Protein AF-I3ZTB2-F1 (afdb_monomer_lite)

Sequence (262 aa):
MNPDVAFGLFISTTMFVAGLLTYLYRNRPNHAIGIRIGYTYISEEAWKKANTFAGKALMGLGLLLGVLSFTGNIILLMMAMIIGISLITWRSYVIAKETVELEAISMPAEGEPKPLERIEVKPYLAIQLVLISSYLILLAVSWDRMPEIIAIHFNVQGIADRFEPKSIGAFLIPVGGAVFILGLTYLGRDPVALRIPKGNARIARIILELLTMLQFLLWGAFTYSILYNAYSYSSPTFLDAMVIGSMGIIVVETIRLVKAMR

Organism: Thermococcus cleftensis (strain DSM 27260 / KACC 17922 / CL1) (NCBI:txid163003)

Secondary structure (DSSP, 8-state):
--HHHHHHHHHHHHHHHHHHHHHHTTTS--SSSS---HHHHH-HHHHHHHHHHHHHHHHHHHHHHHHHHTT--HHHHHHHHHHHHHHHHHHHHHHHHHHHHHHHHHSPPSSS-PPP-----HHHHHHHHHHHHHHHHHHHHHGGGS-SEEEEEE-TTS-EEEEEEHIIIIIIHHHHHHHHHHHHHHHTTSTTTTT-GGG-HHHHHHHHHHHHHHHHHHHHHHHHHHHHHHH----HHHHHHHHHHHHHHHHHHHHHHHHHH-

pLDDT: mean 91.81, std 7.37, range [61.84, 98.69]

InterPro domains:
  IPR012867 Domain of unknown function DUF1648 [PF07853] (135-175)
  IPR025962 SdpI/YhfL-like [PF13630] (28-86)

Structure (mmCIF, N/CA/C/O backbone):
data_AF-I3ZTB2-F1
#
_entry.id   AF-I3ZTB2-F1
#
loop_
_atom_site.group_PDB
_atom_site.id
_atom_site.type_symbol
_atom_site.label_atom_id
_atom_site.label_alt_id
_atom_site.label_comp_id
_atom_site.label_asym_id
_atom_site.label_entity_id
_atom_site.label_seq_id
_atom_site.pdbx_PDB_ins_code
_atom_site.Cartn_x
_atom_site.Cartn_y
_atom_site.Cartn_z
_atom_site.occupancy
_atom_site.B_iso_or_equiv
_atom_site.auth_seq_id
_atom_site.auth_comp_id
_atom_site.auth_asym_id
_atom_site.auth_atom_id
_atom_site.pdbx_PDB_model_num
ATOM 1 N N . MET A 1 1 ? 23.974 -23.201 9.737 1.00 71.50 1 MET A N 1
ATOM 2 C CA . MET A 1 1 ? 22.508 -23.103 9.558 1.00 71.50 1 MET A CA 1
ATOM 3 C C . MET A 1 1 ? 22.256 -22.486 8.193 1.00 71.50 1 MET A C 1
ATOM 5 O O . MET A 1 1 ? 22.978 -21.556 7.862 1.00 71.50 1 MET A O 1
ATOM 9 N N . ASN A 1 2 ? 21.334 -23.023 7.388 1.00 90.19 2 ASN A N 1
ATOM 10 C CA . ASN A 1 2 ? 21.004 -22.440 6.079 1.00 90.19 2 ASN A CA 1
ATOM 11 C C . ASN A 1 2 ? 20.554 -20.968 6.280 1.00 90.19 2 ASN A C 1
ATOM 13 O O . ASN A 1 2 ? 19.736 -20.739 7.177 1.00 90.19 2 ASN A O 1
ATOM 17 N N . PRO A 1 3 ? 21.084 -19.989 5.513 1.00 91.19 3 PRO A N 1
ATOM 18 C CA . PRO A 1 3 ? 20.663 -18.588 5.589 1.00 91.19 3 PRO A CA 1
ATOM 19 C C . PRO A 1 3 ? 19.142 -18.390 5.530 1.00 91.19 3 PRO A C 1
ATOM 21 O O . PRO A 1 3 ? 18.611 -17.595 6.301 1.00 91.19 3 PRO A O 1
ATOM 24 N N . ASP A 1 4 ? 18.431 -19.171 4.715 1.00 91.00 4 ASP A N 1
ATOM 25 C CA . ASP A 1 4 ? 16.971 -19.092 4.580 1.00 91.00 4 ASP A CA 1
ATOM 26 C C . ASP A 1 4 ? 16.252 -19.565 5.847 1.00 91.00 4 ASP A C 1
ATOM 28 O O . ASP A 1 4 ? 15.269 -18.966 6.285 1.00 91.00 4 ASP A O 1
ATOM 32 N N . VAL A 1 5 ? 16.781 -20.610 6.492 1.00 93.88 5 VAL A N 1
ATOM 33 C CA . VAL A 1 5 ? 16.275 -21.103 7.783 1.00 93.88 5 VAL A CA 1
ATOM 34 C C . VAL A 1 5 ? 16.534 -20.060 8.873 1.00 93.88 5 VAL A C 1
ATOM 36 O O . VAL A 1 5 ? 15.659 -19.791 9.693 1.00 93.88 5 VAL A O 1
ATOM 39 N N . ALA A 1 6 ? 17.712 -19.427 8.871 1.00 94.94 6 ALA A N 1
ATOM 40 C CA . ALA A 1 6 ? 18.048 -18.348 9.802 1.00 94.94 6 ALA A CA 1
ATOM 41 C C . ALA A 1 6 ? 17.128 -17.140 9.651 1.00 94.94 6 ALA A C 1
ATOM 43 O O . ALA A 1 6 ? 16.584 -16.653 10.644 1.00 94.94 6 ALA A O 1
ATOM 44 N N . PHE A 1 7 ? 16.902 -16.710 8.415 1.00 93.62 7 PHE A N 1
ATOM 45 C CA . PHE A 1 7 ? 15.965 -15.644 8.108 1.00 93.62 7 PHE A CA 1
ATOM 46 C C . PHE A 1 7 ? 14.536 -16.007 8.533 1.00 93.62 7 PHE A C 1
ATOM 48 O O . PHE A 1 7 ? 13.864 -15.218 9.198 1.00 93.62 7 PHE A O 1
ATOM 55 N N . GLY A 1 8 ? 14.086 -17.226 8.231 1.00 95.94 8 GLY A N 1
ATOM 56 C CA . GLY A 1 8 ? 12.758 -17.697 8.611 1.00 95.94 8 GLY A CA 1
ATOM 57 C C . GLY A 1 8 ? 12.533 -17.735 10.124 1.00 95.94 8 GLY A C 1
ATOM 58 O O . GLY A 1 8 ? 11.502 -17.261 10.604 1.00 95.94 8 GLY A O 1
ATOM 59 N N . LEU A 1 9 ? 13.511 -18.223 10.892 1.00 97.25 9 LEU A N 1
ATOM 60 C CA . LEU A 1 9 ? 13.448 -18.231 12.357 1.00 97.25 9 LEU A CA 1
ATOM 61 C C . LEU A 1 9 ? 13.453 -16.818 12.946 1.00 97.25 9 LEU A C 1
ATOM 63 O O . LEU A 1 9 ? 12.720 -16.557 13.906 1.00 97.25 9 LEU A O 1
ATOM 67 N N . PHE A 1 10 ? 14.224 -15.898 12.361 1.00 97.00 10 PHE A N 1
ATOM 68 C CA . PHE A 1 10 ? 14.201 -14.488 12.745 1.00 97.00 10 PHE A CA 1
ATOM 69 C C . PHE A 1 10 ? 12.800 -13.888 12.554 1.00 97.00 10 PHE A C 1
ATOM 71 O O . PHE A 1 10 ? 12.214 -13.401 13.520 1.00 97.00 10 PHE A O 1
ATOM 78 N N . ILE A 1 11 ? 12.216 -14.015 11.355 1.00 96.31 11 ILE A N 1
ATOM 79 C CA . ILE A 1 11 ? 10.871 -13.500 11.043 1.00 96.31 11 ILE A CA 1
ATOM 80 C C . ILE A 1 11 ? 9.801 -14.118 11.952 1.00 96.31 11 ILE A C 1
ATOM 82 O O . ILE A 1 11 ? 8.976 -13.397 12.514 1.00 96.31 11 ILE A O 1
ATOM 86 N N . SER A 1 12 ? 9.839 -15.438 12.143 1.00 97.69 12 SER A N 1
ATOM 87 C CA . SER A 1 12 ? 8.970 -16.170 13.072 1.00 97.69 12 SER A CA 1
ATOM 88 C C . SER A 1 12 ? 9.025 -15.585 14.486 1.00 97.69 12 SER A C 1
ATOM 90 O O . SER A 1 12 ? 7.990 -15.273 15.082 1.00 97.69 12 SER A O 1
ATOM 92 N N . THR A 1 13 ? 10.238 -15.375 15.004 1.00 98.06 13 THR A N 1
ATOM 93 C CA . THR A 1 13 ? 10.461 -14.828 16.347 1.00 98.06 13 THR A CA 1
ATOM 94 C C . THR A 1 13 ? 9.941 -13.398 16.450 1.00 98.06 13 THR A C 1
ATOM 96 O O . THR A 1 13 ? 9.228 -13.072 17.398 1.00 98.06 13 THR A O 1
ATOM 99 N N . THR A 1 14 ? 10.218 -12.552 15.455 1.00 97.56 14 THR A N 1
ATOM 100 C CA . THR A 1 14 ? 9.699 -11.181 15.403 1.00 97.56 14 THR A CA 1
ATOM 101 C C . THR A 1 14 ? 8.171 -11.156 15.404 1.00 97.56 14 THR A C 1
ATOM 103 O O . THR A 1 14 ? 7.580 -10.391 16.165 1.00 97.56 14 THR A O 1
ATOM 106 N N . MET A 1 15 ? 7.517 -12.007 14.608 1.00 97.44 15 MET A N 1
ATOM 107 C CA . MET A 1 15 ? 6.052 -12.101 14.565 1.00 97.44 15 MET A CA 1
ATOM 108 C C . MET A 1 15 ? 5.467 -12.582 15.890 1.00 97.44 15 MET A C 1
ATOM 110 O O . MET A 1 15 ? 4.494 -12.004 16.381 1.00 97.44 15 MET A O 1
ATOM 114 N N . PHE A 1 16 ? 6.090 -13.585 16.511 1.00 98.50 16 PHE A N 1
ATOM 115 C CA . PHE A 1 16 ? 5.668 -14.072 17.818 1.00 98.50 16 PHE A CA 1
ATOM 116 C C . PHE A 1 16 ? 5.768 -12.977 18.884 1.00 98.50 16 PHE A C 1
ATOM 118 O O . PHE A 1 16 ? 4.802 -12.724 19.603 1.00 98.50 16 PHE A O 1
ATOM 125 N N . VAL A 1 17 ? 6.906 -12.278 18.952 1.00 98.38 17 VAL A N 1
ATOM 126 C CA . VAL A 1 17 ? 7.129 -11.179 19.903 1.00 98.38 17 VAL A CA 1
ATOM 127 C C . VAL A 1 17 ? 6.159 -10.027 19.646 1.00 98.38 17 VAL A C 1
ATOM 129 O O . VAL A 1 17 ? 5.569 -9.508 20.592 1.00 98.38 17 VAL A O 1
ATOM 132 N N . ALA A 1 18 ? 5.919 -9.655 18.387 1.00 97.19 18 ALA A N 1
ATOM 133 C CA . ALA A 1 18 ? 4.928 -8.640 18.037 1.00 97.19 18 ALA A CA 1
ATOM 134 C C . ALA A 1 18 ? 3.512 -9.038 18.493 1.00 97.19 18 ALA A C 1
ATOM 136 O O . ALA A 1 18 ? 2.778 -8.205 19.036 1.00 97.19 18 ALA A O 1
ATOM 137 N N . GLY A 1 19 ? 3.138 -10.311 18.329 1.00 98.06 19 GLY A N 1
ATOM 138 C CA . GLY A 1 19 ? 1.877 -10.860 18.825 1.00 98.06 19 GLY A CA 1
ATOM 139 C C . GLY A 1 19 ? 1.779 -10.845 20.350 1.00 98.06 19 GLY A C 1
ATOM 140 O O . GLY A 1 19 ? 0.769 -10.403 20.902 1.00 98.06 19 GLY A O 1
ATOM 141 N N . LEU A 1 20 ? 2.851 -11.241 21.038 1.00 98.38 20 LEU A N 1
ATOM 142 C CA . LEU A 1 20 ? 2.939 -11.209 22.495 1.00 98.38 20 LEU A CA 1
ATOM 143 C C . LEU A 1 20 ? 2.787 -9.782 23.027 1.00 98.38 20 LEU A C 1
ATOM 145 O O . LEU A 1 20 ? 1.945 -9.541 23.888 1.00 98.38 20 LEU A O 1
ATOM 149 N N . LEU A 1 21 ? 3.537 -8.820 22.484 1.00 97.69 21 LEU A N 1
ATOM 150 C CA . LEU A 1 21 ? 3.429 -7.409 22.863 1.00 97.69 21 LEU A CA 1
ATOM 151 C C . LEU A 1 21 ? 2.017 -6.874 22.597 1.00 97.69 21 LEU A C 1
ATOM 153 O O . LEU A 1 21 ? 1.419 -6.251 23.474 1.00 97.69 21 LEU A O 1
ATOM 157 N N . THR A 1 22 ? 1.446 -7.177 21.428 1.00 97.50 22 THR A N 1
ATOM 158 C CA . THR A 1 22 ? 0.061 -6.812 21.088 1.00 97.50 22 THR A CA 1
ATOM 159 C C . THR A 1 22 ? -0.932 -7.357 22.112 1.00 97.50 22 THR A C 1
ATOM 161 O O . THR A 1 22 ? -1.839 -6.644 22.536 1.00 97.50 22 THR A O 1
ATOM 164 N N . TYR A 1 23 ? -0.742 -8.596 22.567 1.00 97.88 23 TYR A N 1
ATOM 165 C CA . TYR A 1 23 ? -1.574 -9.190 23.604 1.00 97.88 23 TYR A CA 1
ATOM 166 C C . TYR A 1 23 ? -1.349 -8.535 24.974 1.00 97.88 23 TYR A C 1
ATOM 168 O O . TYR A 1 23 ? -2.318 -8.222 25.660 1.00 97.88 23 TYR A O 1
ATOM 176 N N . LEU A 1 24 ? -0.109 -8.293 25.399 1.00 97.19 24 LEU A N 1
ATOM 177 C CA . LEU A 1 24 ? 0.189 -7.737 26.725 1.00 97.19 24 LEU A CA 1
ATOM 178 C C . LEU A 1 24 ? -0.316 -6.295 26.887 1.00 97.19 24 LEU A C 1
ATOM 180 O O . LEU A 1 24 ? -0.912 -5.967 27.912 1.00 97.19 24 LEU A O 1
ATOM 184 N N . TYR A 1 25 ? -0.167 -5.458 25.858 1.00 95.12 25 TYR A N 1
ATOM 185 C CA . TYR A 1 25 ? -0.544 -4.038 25.896 1.00 95.12 25 TYR A CA 1
ATOM 186 C C . TYR A 1 25 ? -1.994 -3.758 25.451 1.00 95.12 25 TYR A C 1
ATOM 188 O O . TYR A 1 25 ? -2.400 -2.605 25.319 1.00 95.12 25 TYR A O 1
ATOM 196 N N . ARG A 1 26 ? -2.821 -4.795 25.259 1.00 95.69 26 ARG A N 1
ATOM 197 C CA . ARG A 1 26 ? -4.206 -4.663 24.761 1.00 95.69 26 ARG A CA 1
ATOM 198 C C . ARG A 1 26 ? -5.193 -3.989 25.715 1.00 95.69 26 ARG A C 1
ATOM 200 O O . ARG A 1 26 ? -6.306 -3.692 25.306 1.00 95.69 26 ARG A O 1
ATOM 207 N N . ASN A 1 27 ? -4.849 -3.825 26.991 1.00 92.50 27 ASN A N 1
ATOM 208 C CA . ASN A 1 27 ? -5.814 -3.390 28.006 1.00 92.50 27 ASN A CA 1
ATOM 209 C C . ASN A 1 27 ? -6.168 -1.901 27.919 1.00 92.50 27 ASN A C 1
ATOM 211 O O . ASN A 1 27 ? -7.196 -1.515 28.463 1.00 92.50 27 ASN A O 1
ATOM 215 N N . ARG A 1 28 ? -5.342 -1.078 27.260 1.00 87.19 28 ARG A N 1
ATOM 216 C CA . ARG A 1 28 ? -5.644 0.331 26.984 1.00 87.19 28 ARG A CA 1
ATOM 217 C C . ARG A 1 28 ? -5.142 0.742 25.598 1.00 87.19 28 ARG A C 1
ATOM 219 O O . ARG A 1 28 ? -4.049 0.300 25.215 1.00 87.19 28 ARG A O 1
ATOM 226 N N . PRO A 1 29 ? -5.889 1.595 24.871 1.00 90.88 29 PRO A N 1
ATOM 227 C CA . PRO A 1 29 ? -5.405 2.221 23.651 1.00 90.88 29 PRO A CA 1
ATOM 228 C C . PRO A 1 29 ? -4.068 2.917 23.864 1.00 90.88 29 PRO A C 1
ATOM 230 O O . PRO A 1 29 ? -3.869 3.648 24.832 1.00 90.88 29 PRO A O 1
ATOM 233 N N . ASN A 1 30 ? -3.133 2.672 22.954 1.00 90.75 30 ASN A N 1
ATOM 234 C CA . ASN A 1 30 ? -1.835 3.328 22.962 1.00 90.75 30 ASN A CA 1
ATOM 235 C C . ASN A 1 30 ? -1.349 3.561 21.524 1.00 90.75 30 ASN A C 1
ATOM 237 O O . ASN A 1 30 ? -1.890 3.025 20.553 1.00 90.75 30 ASN A O 1
ATOM 241 N N . HIS A 1 31 ? -0.344 4.417 21.362 1.00 86.50 31 HIS A N 1
ATOM 242 C CA . HIS A 1 31 ? 0.132 4.798 20.031 1.00 86.50 31 HIS A CA 1
ATOM 243 C C . HIS A 1 31 ? 1.239 3.877 19.501 1.00 86.50 31 HIS A C 1
ATOM 245 O O . HIS A 1 31 ? 1.527 3.927 18.307 1.00 86.50 31 HIS A O 1
ATOM 251 N N . ALA A 1 32 ? 1.832 3.025 20.343 1.00 88.69 32 ALA A N 1
ATOM 252 C CA . ALA A 1 32 ? 3.023 2.247 20.011 1.00 88.69 32 ALA A CA 1
ATOM 253 C C . ALA A 1 32 ? 2.705 0.816 19.541 1.00 88.69 32 ALA A C 1
ATOM 255 O O . ALA A 1 32 ? 3.162 0.402 18.477 1.00 88.69 32 ALA A O 1
ATOM 256 N N . ILE A 1 33 ? 1.912 0.069 20.310 1.00 92.62 33 ILE A N 1
ATOM 257 C CA . ILE A 1 33 ? 1.737 -1.381 20.190 1.00 92.62 33 ILE A CA 1
ATOM 258 C C . ILE A 1 33 ? 0.263 -1.720 19.948 1.00 92.62 33 ILE A C 1
ATOM 260 O O . ILE A 1 33 ? -0.607 -1.312 20.719 1.00 92.62 33 ILE A O 1
ATOM 264 N N . GLY A 1 34 ? 0.011 -2.517 18.905 1.00 91.50 34 GLY A N 1
ATOM 265 C CA . GLY A 1 34 ? -1.293 -3.105 18.595 1.00 91.50 34 GLY A CA 1
ATOM 266 C C . GLY A 1 34 ? -1.770 -2.901 17.153 1.00 91.50 34 GLY A C 1
ATOM 267 O O . GLY A 1 34 ? -1.156 -2.172 16.362 1.00 91.50 34 GLY A O 1
ATOM 268 N N . ILE A 1 35 ? -2.898 -3.536 16.822 1.00 91.50 35 ILE A N 1
ATOM 269 C CA . ILE A 1 35 ? -3.702 -3.240 15.637 1.00 91.50 35 ILE A CA 1
ATOM 270 C C . ILE A 1 35 ? -4.370 -1.895 15.851 1.00 91.50 35 ILE A C 1
ATOM 272 O O . ILE A 1 35 ? -5.155 -1.697 16.776 1.00 91.50 35 ILE A O 1
ATOM 276 N N . ARG A 1 36 ? -4.019 -0.974 14.964 1.00 88.88 36 ARG A N 1
ATOM 277 C CA . ARG A 1 36 ? -4.370 0.431 15.057 1.00 88.88 36 ARG A CA 1
ATOM 278 C C . ARG A 1 36 ? -5.138 0.792 13.788 1.00 88.88 36 ARG A C 1
ATOM 280 O O . ARG A 1 36 ? -4.576 1.223 12.787 1.00 88.88 36 ARG A O 1
ATOM 287 N N . ILE A 1 37 ? -6.435 0.572 13.813 1.00 87.19 37 ILE A N 1
ATOM 288 C CA . ILE A 1 37 ? -7.395 0.965 12.771 1.00 87.19 37 ILE A CA 1
ATOM 289 C C . ILE A 1 37 ? -8.391 1.945 13.395 1.00 87.19 37 ILE A C 1
ATOM 291 O O . ILE A 1 37 ? -8.454 2.038 14.621 1.00 87.19 37 ILE A O 1
ATOM 295 N N . GLY A 1 38 ? -9.149 2.725 12.619 1.00 85.56 38 GLY A N 1
ATOM 296 C CA . GLY A 1 38 ? -9.948 3.791 13.251 1.00 85.56 38 GLY A CA 1
ATOM 297 C C . GLY A 1 38 ? -10.975 3.258 14.246 1.00 85.56 38 GLY A C 1
ATOM 298 O O . GLY A 1 38 ? -11.091 3.814 15.332 1.00 85.56 38 GLY A O 1
ATOM 299 N N . TYR A 1 39 ? -11.581 2.100 13.963 1.00 88.38 39 TYR A N 1
ATOM 300 C CA . TYR A 1 39 ? -12.491 1.419 14.890 1.00 88.38 39 TYR A CA 1
ATOM 301 C C . TYR A 1 39 ? -11.858 1.069 16.245 1.00 88.38 39 TYR A C 1
ATOM 303 O O . TYR A 1 39 ? -12.508 1.186 17.276 1.00 88.38 39 TYR A O 1
ATOM 311 N N . THR A 1 40 ? -10.572 0.705 16.281 1.00 90.06 40 THR A N 1
ATOM 312 C CA . THR A 1 40 ? -9.888 0.422 17.553 1.00 90.06 40 THR A CA 1
ATOM 313 C C . THR A 1 40 ? -9.586 1.683 18.364 1.00 90.06 40 THR A C 1
ATOM 315 O O . THR A 1 40 ? -9.317 1.572 19.546 1.00 90.06 40 THR A O 1
ATOM 318 N N . TYR A 1 41 ? -9.611 2.881 17.772 1.00 87.31 41 TYR A N 1
ATOM 319 C CA . TYR A 1 41 ? -9.367 4.127 18.516 1.00 87.31 41 TYR A CA 1
ATOM 320 C C . TYR A 1 41 ? -10.630 4.806 19.031 1.00 87.31 41 TYR A C 1
ATOM 322 O O . TYR A 1 41 ? -10.537 5.642 19.923 1.00 87.31 41 TYR A O 1
ATOM 330 N N . ILE A 1 42 ? -11.788 4.468 18.472 1.00 85.00 42 ILE A N 1
ATOM 331 C CA . ILE A 1 42 ? -13.066 5.059 18.883 1.00 85.00 42 ILE A CA 1
ATOM 332 C C . ILE A 1 42 ? -13.746 4.283 20.017 1.00 85.00 42 ILE A C 1
ATOM 334 O O . ILE A 1 42 ? -14.677 4.809 20.611 1.00 85.00 42 ILE A O 1
ATOM 338 N N . SER A 1 43 ? -13.278 3.070 20.334 1.00 89.31 43 SER A N 1
ATOM 339 C CA . SER A 1 43 ? -13.814 2.231 21.412 1.00 89.31 43 SER A CA 1
ATOM 340 C C . SER A 1 43 ? -12.711 1.433 22.114 1.00 89.31 43 SER A C 1
ATOM 342 O O . SER A 1 43 ? -11.918 0.735 21.471 1.00 89.31 43 SER A O 1
ATOM 344 N N . GLU A 1 44 ? -12.677 1.507 23.449 1.00 93.12 44 GLU A N 1
ATOM 345 C CA . GLU A 1 44 ? -11.755 0.720 24.281 1.00 93.12 44 GLU A CA 1
ATOM 346 C C . GLU A 1 44 ? -12.061 -0.784 24.221 1.00 93.12 44 GLU A C 1
ATOM 348 O O . GLU A 1 44 ? -11.146 -1.613 24.222 1.00 93.12 44 GLU A O 1
ATOM 353 N N . GLU A 1 45 ? -13.337 -1.157 24.114 1.00 93.56 45 GLU A N 1
ATOM 354 C CA . GLU A 1 45 ? -13.761 -2.549 23.969 1.00 93.56 45 GLU A CA 1
ATOM 355 C C . GLU A 1 45 ? -13.319 -3.095 22.604 1.00 93.56 45 GLU A C 1
ATOM 357 O O . GLU A 1 45 ? -12.750 -4.191 22.521 1.00 93.56 45 GLU A O 1
ATOM 362 N N . ALA A 1 46 ? -13.512 -2.315 21.531 1.00 94.12 46 ALA A N 1
ATOM 363 C CA . ALA A 1 46 ? -13.072 -2.673 20.186 1.00 94.12 46 ALA A CA 1
ATOM 364 C C . ALA A 1 46 ? -11.547 -2.813 20.126 1.00 94.12 46 ALA A C 1
ATOM 366 O O . ALA A 1 46 ? -11.040 -3.793 19.569 1.00 94.12 46 ALA A O 1
ATOM 367 N N . TRP A 1 47 ? -10.811 -1.890 20.762 1.00 95.94 47 TRP A N 1
ATOM 368 C CA . TRP A 1 47 ? -9.366 -2.001 20.955 1.00 95.94 47 TRP A CA 1
ATOM 369 C C . TRP A 1 47 ? -9.000 -3.328 21.617 1.00 95.94 47 TRP A C 1
ATOM 371 O O . TRP A 1 47 ? -8.196 -4.094 21.077 1.00 95.94 47 TRP A O 1
ATOM 381 N N . LYS A 1 48 ? -9.597 -3.621 22.776 1.00 97.12 48 LYS A N 1
ATOM 382 C CA . LYS A 1 48 ? -9.259 -4.790 23.588 1.00 97.12 48 LYS A CA 1
ATOM 383 C C . LYS A 1 48 ? -9.578 -6.092 22.860 1.00 97.12 48 LYS A C 1
ATOM 385 O O . LYS A 1 48 ? -8.730 -6.987 22.842 1.00 97.12 48 LYS A O 1
ATOM 390 N N . LYS A 1 49 ? -10.752 -6.217 22.233 1.00 97.31 49 LYS A N 1
ATOM 391 C CA . LYS A 1 49 ? -11.165 -7.422 21.487 1.00 97.31 49 LYS A CA 1
ATOM 392 C C . LYS A 1 49 ? -10.294 -7.656 20.255 1.00 97.31 49 LYS A C 1
ATOM 394 O O . LYS A 1 49 ? -9.747 -8.751 20.101 1.00 97.31 49 LYS A O 1
ATOM 399 N N . ALA A 1 50 ? -10.091 -6.630 19.427 1.00 96.94 50 ALA A N 1
ATOM 400 C CA . ALA A 1 50 ? -9.287 -6.747 18.213 1.00 96.94 50 ALA A CA 1
ATOM 401 C C . ALA A 1 50 ? -7.820 -7.079 18.523 1.00 96.94 50 ALA A C 1
ATOM 403 O O . ALA A 1 50 ? -7.252 -7.966 17.885 1.00 96.94 50 ALA A O 1
ATOM 404 N N . ASN A 1 51 ? -7.223 -6.440 19.536 1.00 97.75 51 ASN A N 1
ATOM 405 C CA . ASN A 1 51 ? -5.844 -6.712 19.955 1.00 97.75 51 ASN A CA 1
ATOM 406 C C . ASN A 1 51 ? -5.693 -8.042 20.709 1.00 97.75 51 ASN A C 1
ATOM 408 O O . ASN A 1 51 ? -4.666 -8.705 20.575 1.00 97.75 51 ASN A O 1
ATOM 412 N N . THR A 1 52 ? -6.719 -8.494 21.443 1.00 98.12 52 THR A N 1
ATOM 413 C CA . THR A 1 52 ? -6.741 -9.850 22.027 1.00 98.12 52 THR A CA 1
ATOM 414 C C . THR A 1 52 ? -6.635 -10.905 20.931 1.00 98.12 52 THR A C 1
ATOM 416 O O . THR A 1 52 ? -5.806 -11.810 21.028 1.00 98.12 52 THR A O 1
ATOM 419 N N . PHE A 1 53 ? -7.470 -10.788 19.895 1.00 98.50 53 PHE A N 1
ATOM 420 C CA . PHE A 1 53 ? -7.449 -11.697 18.756 1.00 98.50 53 PHE A CA 1
ATOM 421 C C . PHE A 1 53 ? -6.122 -11.600 17.996 1.00 98.50 53 PHE A C 1
ATOM 423 O O . PHE A 1 53 ? -5.442 -12.611 17.836 1.00 98.50 53 PHE A O 1
ATOM 430 N N . ALA A 1 54 ? -5.728 -10.390 17.588 1.00 97.94 54 ALA A N 1
ATOM 431 C CA . ALA A 1 54 ? -4.532 -10.170 16.782 1.00 97.94 54 ALA A CA 1
ATOM 432 C C . ALA A 1 54 ? -3.269 -10.679 17.474 1.00 97.94 54 ALA A C 1
ATOM 434 O O . ALA A 1 54 ? -2.464 -11.356 16.848 1.00 97.94 54 ALA A O 1
ATOM 435 N N . GLY A 1 55 ? -3.119 -10.405 18.774 1.00 98.00 55 GLY A N 1
ATOM 436 C CA . GLY A 1 55 ? -1.964 -10.858 19.538 1.00 98.00 55 GLY A CA 1
ATOM 437 C C . GLY A 1 55 ? -1.850 -12.382 19.563 1.00 98.00 55 GLY A C 1
ATOM 438 O O . GLY A 1 55 ? -0.793 -12.928 19.251 1.00 98.00 55 GLY A O 1
ATOM 439 N N . LYS A 1 56 ? -2.957 -13.085 19.845 1.00 98.56 56 LYS A N 1
ATOM 440 C CA . LYS A 1 56 ? -2.997 -14.557 19.814 1.00 98.56 56 LYS A CA 1
ATOM 441 C C . LYS A 1 56 ? -2.735 -15.117 18.416 1.00 98.56 56 LYS A C 1
ATOM 443 O O . LYS A 1 56 ? -1.960 -16.059 18.275 1.00 98.56 56 LYS A O 1
ATOM 448 N N . ALA A 1 57 ? -3.353 -14.533 17.393 1.00 98.38 57 ALA A N 1
ATOM 449 C CA . ALA A 1 57 ? -3.214 -14.995 16.019 1.00 98.38 57 ALA A CA 1
ATOM 450 C C . ALA A 1 57 ? -1.798 -14.764 15.467 1.00 98.38 57 ALA A C 1
ATOM 452 O O . ALA A 1 57 ? -1.264 -15.644 14.804 1.00 98.38 57 ALA A O 1
ATOM 453 N N . LEU A 1 58 ? -1.157 -13.636 15.793 1.00 98.38 58 LEU A N 1
ATOM 454 C CA . LEU A 1 58 ? 0.235 -13.352 15.426 1.00 98.38 58 LEU A CA 1
ATOM 455 C C . LEU A 1 58 ? 1.220 -14.285 16.133 1.00 98.38 58 LEU A C 1
ATOM 457 O O . LEU A 1 58 ? 2.165 -14.744 15.500 1.00 98.38 58 LEU A O 1
ATOM 461 N N . MET A 1 59 ? 0.985 -14.621 17.407 1.00 98.69 59 MET A N 1
ATOM 462 C CA . MET A 1 59 ? 1.770 -15.655 18.092 1.00 98.69 59 MET A CA 1
ATOM 463 C C . MET A 1 59 ? 1.629 -17.012 17.388 1.00 98.69 59 MET A C 1
ATOM 465 O O . MET A 1 59 ? 2.633 -17.656 17.098 1.00 98.69 59 MET A O 1
ATOM 469 N N . GLY A 1 60 ? 0.402 -17.418 17.042 1.00 98.50 60 GLY A N 1
ATOM 470 C CA . GLY A 1 60 ? 0.156 -18.648 16.283 1.00 98.50 60 GLY A CA 1
ATOM 471 C C . GLY A 1 60 ? 0.809 -18.644 14.896 1.00 98.50 60 GLY A C 1
ATOM 472 O O . GLY A 1 60 ? 1.440 -19.627 14.513 1.00 98.50 60 GLY A O 1
ATOM 473 N N . LEU A 1 61 ? 0.722 -17.524 14.171 1.00 98.44 61 LEU A N 1
ATOM 474 C CA . LEU A 1 61 ? 1.384 -17.342 12.881 1.00 98.44 61 LEU A CA 1
ATOM 475 C C . LEU A 1 61 ? 2.907 -17.415 13.027 1.00 98.44 61 LEU A C 1
ATOM 477 O O . LEU A 1 61 ? 3.546 -18.094 12.237 1.00 98.44 61 LEU A O 1
ATOM 481 N N . GLY A 1 62 ? 3.484 -16.776 14.048 1.00 98.38 62 GLY A N 1
ATOM 482 C CA . GLY A 1 62 ? 4.911 -16.875 14.354 1.00 98.38 62 GLY A CA 1
ATOM 483 C C . GLY A 1 62 ? 5.345 -18.329 14.527 1.00 98.38 62 GLY A C 1
ATOM 484 O O . GLY A 1 62 ? 6.232 -18.782 13.816 1.00 98.38 62 GLY A O 1
ATOM 485 N N . LEU A 1 63 ? 4.652 -19.101 15.371 1.00 98.50 63 LEU A N 1
ATOM 486 C CA . LEU A 1 63 ? 4.949 -20.528 15.559 1.00 98.50 63 LEU A CA 1
ATOM 487 C C . LEU A 1 63 ? 4.847 -21.329 14.252 1.00 98.50 63 LEU A C 1
ATOM 489 O O . LEU A 1 63 ? 5.738 -22.124 13.953 1.00 98.50 63 LEU A O 1
ATOM 493 N N . LEU A 1 64 ? 3.800 -21.096 13.452 1.00 98.25 64 LEU A N 1
ATOM 494 C CA . LEU A 1 64 ? 3.640 -21.727 12.140 1.00 98.25 64 LEU A CA 1
ATOM 495 C C . LEU A 1 64 ? 4.819 -21.401 11.212 1.00 98.25 64 LEU A C 1
ATOM 497 O O . LEU A 1 64 ? 5.384 -22.304 10.600 1.00 98.25 64 LEU A O 1
ATOM 501 N N . LEU A 1 65 ? 5.215 -20.128 11.124 1.00 98.12 65 LEU A N 1
ATOM 502 C CA . LEU A 1 65 ? 6.347 -19.694 10.303 1.00 98.12 65 LEU A CA 1
ATOM 503 C C . LEU A 1 65 ? 7.668 -20.298 10.796 1.00 98.12 65 LEU A C 1
ATOM 505 O O . LEU A 1 65 ? 8.510 -20.657 9.975 1.00 98.12 65 LEU A O 1
ATOM 509 N N . GLY A 1 66 ? 7.835 -20.475 12.108 1.00 97.69 66 GLY A N 1
ATOM 510 C CA . GLY A 1 66 ? 8.993 -21.156 12.682 1.00 97.69 66 GLY A CA 1
ATOM 511 C C . GLY A 1 66 ? 9.081 -22.610 12.229 1.00 97.69 66 GLY A C 1
ATOM 512 O O . GLY A 1 66 ? 10.148 -23.043 11.807 1.00 97.69 66 GLY A O 1
ATOM 513 N N . VAL A 1 67 ? 7.962 -23.340 12.206 1.00 97.81 67 VAL A N 1
ATOM 514 C CA . VAL A 1 67 ? 7.921 -24.709 11.660 1.00 97.81 67 VAL A CA 1
ATOM 515 C C . VAL A 1 67 ? 8.217 -24.708 10.159 1.00 97.81 67 VAL A C 1
ATOM 517 O O . VAL A 1 67 ? 9.066 -25.469 9.696 1.00 97.81 67 VAL A O 1
ATOM 520 N N . LEU A 1 68 ? 7.571 -23.821 9.395 1.00 96.69 68 LEU A N 1
ATOM 521 C CA . LEU A 1 68 ? 7.771 -23.723 7.946 1.00 96.69 68 LEU A CA 1
ATOM 522 C C . LEU A 1 68 ? 9.204 -23.330 7.566 1.00 96.69 68 LEU A C 1
ATOM 524 O O . LEU A 1 68 ? 9.676 -23.746 6.509 1.00 96.69 68 LEU A O 1
ATOM 528 N N . SER A 1 69 ? 9.921 -22.588 8.413 1.00 96.50 69 SER A N 1
ATOM 529 C CA . SER A 1 69 ? 11.302 -22.177 8.137 1.00 96.50 69 SER A CA 1
ATOM 530 C C . SER A 1 69 ? 12.263 -23.351 7.938 1.00 96.50 69 SER A C 1
ATOM 532 O O . SER A 1 69 ? 13.184 -23.237 7.134 1.00 96.50 69 SER A O 1
ATOM 534 N N . PHE A 1 70 ? 12.017 -24.507 8.566 1.00 96.44 70 PHE A N 1
ATOM 535 C CA . PHE A 1 70 ? 12.863 -25.698 8.413 1.00 96.44 70 PHE A CA 1
ATOM 536 C C . PHE A 1 70 ? 12.775 -26.339 7.025 1.00 96.44 70 PHE A C 1
ATOM 538 O O . PHE A 1 70 ? 13.650 -27.121 6.661 1.00 96.44 70 PHE A O 1
ATOM 545 N N . THR A 1 71 ? 11.768 -25.979 6.224 1.00 95.06 71 THR A N 1
ATOM 546 C CA . THR A 1 71 ? 11.697 -26.392 4.814 1.00 95.06 71 THR A CA 1
ATOM 547 C C . THR A 1 71 ? 12.772 -25.724 3.952 1.00 95.06 71 THR A C 1
ATOM 549 O O . THR A 1 71 ? 13.041 -26.195 2.851 1.00 95.06 71 THR A O 1
ATOM 552 N N . GLY A 1 72 ? 13.358 -24.610 4.413 1.00 91.94 72 GLY A N 1
ATOM 553 C CA . GLY A 1 72 ? 14.280 -23.785 3.628 1.00 91.94 72 GLY A CA 1
ATOM 554 C C . GLY A 1 72 ? 13.630 -23.079 2.431 1.00 91.94 72 GLY A C 1
ATOM 555 O O . GLY A 1 72 ? 14.324 -22.419 1.669 1.00 91.94 72 GLY A O 1
ATOM 556 N N . ASN A 1 73 ? 12.310 -23.191 2.241 1.00 92.69 73 ASN A N 1
ATOM 557 C CA . ASN A 1 73 ? 11.614 -22.584 1.112 1.00 92.69 73 ASN A CA 1
ATOM 558 C C . ASN A 1 73 ? 11.138 -21.169 1.471 1.00 92.69 73 ASN A C 1
ATOM 560 O O . ASN A 1 73 ? 10.058 -20.976 2.038 1.00 92.69 73 ASN A O 1
ATOM 564 N N . ILE A 1 74 ? 11.950 -20.166 1.125 1.00 90.69 74 ILE A N 1
ATOM 565 C CA . ILE A 1 74 ? 11.664 -18.762 1.447 1.00 90.69 74 ILE A CA 1
ATOM 566 C C . ILE A 1 74 ? 10.379 -18.245 0.787 1.00 90.69 74 ILE A C 1
ATOM 568 O O . ILE A 1 74 ? 9.645 -17.471 1.399 1.00 90.69 74 ILE A O 1
ATOM 572 N N . ILE A 1 75 ? 10.050 -18.722 -0.417 1.00 89.81 75 ILE A N 1
ATOM 573 C CA . ILE A 1 75 ? 8.837 -18.318 -1.139 1.00 89.81 75 ILE A CA 1
ATOM 574 C C . ILE A 1 75 ? 7.597 -18.797 -0.376 1.00 89.81 75 ILE A C 1
ATOM 576 O O . ILE A 1 75 ? 6.678 -18.013 -0.136 1.00 89.81 75 ILE A O 1
ATOM 580 N N . LEU A 1 76 ? 7.587 -20.059 0.066 1.00 93.44 76 LEU A N 1
ATOM 581 C CA . LEU A 1 76 ? 6.509 -20.614 0.889 1.00 93.44 76 LEU A CA 1
ATOM 582 C C . LEU A 1 76 ? 6.329 -19.822 2.190 1.00 93.44 76 LEU A C 1
ATOM 584 O O . LEU A 1 76 ? 5.202 -19.478 2.551 1.00 93.44 76 LEU A O 1
ATOM 588 N N . LEU A 1 77 ? 7.435 -19.499 2.868 1.00 95.38 77 LEU A N 1
ATOM 589 C CA . LEU A 1 77 ? 7.419 -18.720 4.104 1.00 95.38 77 LEU A CA 1
ATOM 590 C C . LEU A 1 77 ? 6.839 -17.316 3.883 1.00 95.38 77 LEU A C 1
ATOM 592 O O . LEU A 1 77 ? 5.973 -16.884 4.646 1.00 95.38 77 LEU A O 1
ATOM 596 N N . MET A 1 78 ? 7.262 -16.620 2.824 1.00 92.62 78 MET A N 1
ATOM 597 C CA . MET A 1 78 ? 6.750 -15.290 2.484 1.00 92.62 78 MET A CA 1
ATOM 598 C C . MET A 1 78 ? 5.261 -15.318 2.128 1.00 92.62 78 MET A C 1
ATOM 600 O O . MET A 1 78 ? 4.512 -14.467 2.608 1.00 92.62 78 MET A O 1
ATOM 604 N N . MET A 1 79 ? 4.807 -16.303 1.345 1.00 93.00 79 MET A N 1
ATOM 605 C CA . MET A 1 79 ? 3.384 -16.459 1.021 1.00 93.00 79 MET A CA 1
ATOM 606 C C . MET A 1 79 ? 2.546 -16.694 2.281 1.00 93.00 79 MET A C 1
ATOM 608 O O . MET A 1 79 ? 1.547 -16.005 2.488 1.00 93.00 79 MET A O 1
ATOM 612 N N . ALA A 1 80 ? 2.973 -17.614 3.154 1.00 96.38 80 ALA A N 1
ATOM 613 C CA . ALA A 1 80 ? 2.291 -17.895 4.415 1.00 96.38 80 ALA A CA 1
ATOM 614 C C . ALA A 1 80 ? 2.239 -16.658 5.327 1.00 96.38 80 ALA A C 1
ATOM 616 O O . ALA A 1 80 ? 1.201 -16.380 5.930 1.00 96.38 80 ALA A O 1
ATOM 617 N N . MET A 1 81 ? 3.328 -15.885 5.390 1.00 96.25 81 MET A N 1
ATOM 618 C CA . MET A 1 81 ? 3.394 -14.645 6.161 1.00 96.25 81 MET A CA 1
ATOM 619 C C . MET A 1 81 ? 2.422 -13.592 5.621 1.00 96.25 81 MET A C 1
ATOM 621 O O . MET A 1 81 ? 1.637 -13.045 6.392 1.00 96.25 81 MET A O 1
ATOM 625 N N . ILE A 1 82 ? 2.445 -13.318 4.313 1.00 94.56 82 ILE A N 1
ATOM 626 C CA . ILE A 1 82 ? 1.581 -12.307 3.687 1.00 94.56 82 ILE A CA 1
ATOM 627 C C . ILE A 1 82 ? 0.111 -12.689 3.868 1.00 94.56 82 ILE A C 1
ATOM 629 O O . ILE A 1 82 ? -0.663 -11.893 4.396 1.00 94.56 82 ILE A O 1
ATOM 633 N N . ILE A 1 83 ? -0.263 -13.924 3.516 1.00 95.94 83 ILE A N 1
ATOM 634 C CA . ILE A 1 83 ? -1.638 -14.419 3.665 1.00 95.94 83 ILE A CA 1
ATOM 635 C C . ILE A 1 83 ? -2.069 -14.357 5.135 1.00 95.94 83 ILE A C 1
ATOM 637 O O . ILE A 1 83 ? -3.146 -13.844 5.441 1.00 95.94 83 ILE A O 1
ATOM 641 N N . GLY A 1 84 ? -1.222 -14.826 6.055 1.00 97.50 84 GLY A N 1
ATOM 642 C CA . GLY A 1 84 ? -1.500 -14.812 7.488 1.00 97.50 84 GLY A CA 1
ATOM 643 C C . GLY A 1 84 ? -1.734 -13.401 8.028 1.00 97.50 84 GLY A C 1
ATOM 644 O O . GLY A 1 84 ? -2.754 -13.152 8.670 1.00 97.50 84 GLY A O 1
ATOM 645 N N . ILE A 1 85 ? -0.840 -12.454 7.727 1.00 96.06 85 ILE A N 1
ATOM 646 C CA . ILE A 1 85 ? -0.967 -11.053 8.157 1.00 96.06 85 ILE A CA 1
ATOM 647 C C . ILE A 1 85 ? -2.218 -10.407 7.552 1.00 96.06 85 ILE A C 1
ATOM 649 O O . ILE A 1 85 ? -2.945 -9.711 8.267 1.00 96.06 85 ILE A O 1
ATOM 653 N N . SER A 1 86 ? -2.508 -10.648 6.270 1.00 92.44 86 SER A N 1
ATOM 654 C CA . SER A 1 86 ? -3.710 -10.130 5.610 1.00 92.44 86 SER A CA 1
ATOM 655 C C . SER A 1 86 ? -4.987 -10.649 6.271 1.00 92.44 86 SER A C 1
ATOM 657 O O . SER A 1 86 ? -5.877 -9.854 6.575 1.00 92.44 86 SER A O 1
ATOM 659 N N . LEU A 1 87 ? -5.067 -11.951 6.567 1.00 96.25 87 LEU A N 1
ATOM 660 C CA . LEU A 1 87 ? -6.220 -12.558 7.239 1.00 96.25 87 LEU A CA 1
ATOM 661 C C . LEU A 1 87 ? -6.394 -12.044 8.671 1.00 96.25 87 LEU A C 1
ATOM 663 O O . LEU A 1 87 ? -7.513 -11.721 9.072 1.00 96.25 87 LEU A O 1
ATOM 667 N N . ILE A 1 88 ? -5.299 -11.929 9.430 1.00 97.19 88 ILE A N 1
ATOM 668 C CA . ILE A 1 88 ? -5.322 -11.377 10.790 1.00 97.19 88 ILE A CA 1
ATOM 669 C C . ILE A 1 88 ? -5.814 -9.932 10.753 1.00 97.19 88 ILE A C 1
ATOM 671 O O . ILE A 1 88 ? -6.734 -9.585 11.488 1.00 97.19 88 ILE A O 1
ATOM 675 N N . THR A 1 89 ? -5.260 -9.107 9.866 1.00 93.06 89 THR A N 1
ATOM 676 C CA . THR A 1 89 ? -5.640 -7.695 9.736 1.00 93.06 89 THR A CA 1
ATOM 677 C C . THR A 1 89 ? -7.105 -7.548 9.339 1.00 93.06 89 THR A C 1
ATOM 679 O O . THR A 1 89 ? -7.835 -6.780 9.967 1.00 93.06 89 THR A O 1
ATOM 682 N N . TRP A 1 90 ? -7.561 -8.322 8.350 1.00 92.94 90 TRP A N 1
ATOM 683 C CA . TRP A 1 90 ? -8.962 -8.355 7.933 1.00 92.94 90 TRP A CA 1
ATOM 684 C C . TRP A 1 90 ? -9.882 -8.748 9.089 1.00 92.94 90 TRP A C 1
ATOM 686 O O . TRP A 1 90 ? -10.846 -8.042 9.383 1.00 92.94 90 TRP A O 1
ATOM 696 N N . ARG A 1 91 ? -9.580 -9.844 9.795 1.00 96.69 91 ARG A N 1
ATOM 697 C CA . ARG A 1 91 ? -10.441 -10.310 10.884 1.00 96.69 91 ARG A CA 1
ATOM 698 C C . ARG A 1 91 ? -10.421 -9.360 12.078 1.00 96.69 91 ARG A C 1
ATOM 700 O O . ARG A 1 91 ? -11.479 -9.113 12.649 1.00 96.69 91 ARG A O 1
ATOM 707 N N . SER A 1 92 ? -9.274 -8.774 12.418 1.00 95.69 92 SER A N 1
ATOM 708 C CA . SER A 1 92 ? -9.182 -7.711 13.424 1.00 95.69 92 SER A CA 1
ATOM 709 C C . SER A 1 92 ? -10.006 -6.483 13.040 1.00 95.69 92 SER A C 1
ATOM 711 O O . SER A 1 92 ? -10.653 -5.908 13.912 1.00 95.69 92 SER A O 1
ATOM 713 N N . TYR A 1 93 ? -10.022 -6.107 11.755 1.00 93.19 93 TYR A N 1
ATOM 714 C CA . TYR A 1 93 ? -10.891 -5.046 11.244 1.00 93.19 93 TYR A CA 1
ATOM 715 C C . TYR A 1 93 ? -12.367 -5.361 11.450 1.00 93.19 93 TYR A C 1
ATOM 717 O O . TYR A 1 93 ? -13.083 -4.538 12.019 1.00 93.19 93 TYR A O 1
ATOM 725 N N . VAL A 1 94 ? -12.799 -6.562 11.064 1.00 93.81 94 VAL A N 1
ATOM 726 C CA . VAL A 1 94 ? -14.189 -6.988 11.245 1.00 93.81 94 VAL A CA 1
ATOM 727 C C . VAL A 1 94 ? -14.575 -6.989 12.729 1.00 93.81 94 VAL A C 1
ATOM 729 O O . VAL A 1 94 ? -15.578 -6.383 13.080 1.00 93.81 94 VAL A O 1
ATOM 732 N N . ILE A 1 95 ? -13.746 -7.561 13.612 1.00 95.50 95 ILE A N 1
ATOM 733 C CA . ILE A 1 95 ? -14.004 -7.589 15.065 1.00 95.50 95 ILE A CA 1
ATOM 734 C C . ILE A 1 95 ? -14.138 -6.173 15.640 1.00 95.50 95 ILE A C 1
ATOM 736 O O . ILE A 1 95 ? -15.047 -5.908 16.428 1.00 95.50 95 ILE A O 1
ATOM 740 N N . ALA A 1 96 ? -13.229 -5.263 15.278 1.00 94.00 96 ALA A N 1
ATOM 741 C CA . ALA A 1 96 ? -13.266 -3.894 15.781 1.00 94.00 96 ALA A CA 1
ATOM 742 C C . ALA A 1 96 ? -14.533 -3.167 15.314 1.00 94.00 96 ALA A C 1
ATOM 744 O O . ALA A 1 96 ? -15.189 -2.503 16.112 1.00 94.00 96 ALA A O 1
ATOM 745 N N . LYS A 1 97 ? -14.889 -3.329 14.037 1.00 91.38 97 LYS A N 1
ATOM 746 C CA . LYS A 1 97 ? -16.084 -2.730 13.446 1.00 91.38 97 LYS A CA 1
ATOM 747 C C . LYS A 1 97 ? -17.369 -3.251 14.085 1.00 91.38 97 LYS A C 1
ATOM 749 O O . LYS A 1 97 ? -18.161 -2.445 14.555 1.00 91.38 97 LYS A O 1
ATOM 754 N N . GLU A 1 98 ? -17.530 -4.571 14.160 1.00 92.06 98 GLU A N 1
ATOM 755 C CA . GLU A 1 98 ? -18.686 -5.220 14.794 1.00 92.06 98 GLU A CA 1
ATOM 756 C C . GLU A 1 98 ? -18.849 -4.752 16.246 1.00 92.06 98 GLU A C 1
ATOM 758 O O . GLU A 1 98 ? -19.955 -4.463 16.687 1.00 92.06 98 GLU A O 1
ATOM 763 N N . THR A 1 99 ? -17.744 -4.625 16.990 1.00 91.88 99 THR A N 1
ATOM 764 C CA . THR A 1 99 ? -17.790 -4.172 18.388 1.00 91.88 99 THR A CA 1
ATOM 765 C C . THR A 1 99 ? -18.317 -2.743 18.504 1.00 91.88 99 THR A C 1
ATOM 767 O O . THR A 1 99 ? -19.200 -2.493 19.317 1.00 91.88 99 THR A O 1
ATOM 770 N N . VAL A 1 100 ? -17.822 -1.822 17.673 1.00 89.81 100 VAL A N 1
ATOM 771 C CA . VAL A 1 100 ? -18.296 -0.429 17.664 1.00 89.81 100 VAL A CA 1
ATOM 772 C C . VAL A 1 100 ? -19.756 -0.337 17.227 1.00 89.81 100 VAL A C 1
ATOM 774 O O . VAL A 1 100 ? -20.517 0.433 17.803 1.00 89.81 100 VAL A O 1
ATOM 777 N N . GLU A 1 101 ? -20.163 -1.106 16.217 1.00 87.31 101 GLU A N 1
ATOM 778 C CA . GLU A 1 101 ? -21.552 -1.125 15.749 1.00 87.31 101 GLU A CA 1
ATOM 779 C C . GLU A 1 101 ? -22.503 -1.621 16.851 1.00 87.31 101 GLU A C 1
ATOM 781 O O . GLU A 1 101 ? -23.556 -1.024 17.063 1.00 87.31 101 GLU A O 1
ATOM 786 N N . LEU A 1 102 ? -22.113 -2.652 17.608 1.00 87.56 102 LEU A N 1
ATOM 787 C CA . LEU A 1 102 ? -22.887 -3.154 18.748 1.00 87.56 102 LEU A CA 1
ATOM 788 C C . LEU A 1 102 ? -22.969 -2.141 19.896 1.00 87.56 102 LEU A C 1
ATOM 790 O O . LEU A 1 102 ? -24.043 -1.959 20.469 1.00 87.56 102 LEU A O 1
ATOM 794 N N . GLU A 1 103 ? -21.865 -1.465 20.219 1.00 85.88 103 GLU A N 1
ATOM 795 C CA . GLU A 1 103 ? -21.867 -0.392 21.219 1.00 85.88 103 GLU A CA 1
ATOM 796 C C . GLU A 1 103 ? -22.797 0.749 20.806 1.00 85.88 103 GLU A C 1
ATOM 798 O O . GLU A 1 103 ? -23.638 1.168 21.601 1.00 85.88 103 GLU A O 1
ATOM 803 N N . ALA A 1 104 ? -22.719 1.186 19.548 1.00 81.50 104 ALA A N 1
ATOM 804 C CA . ALA A 1 104 ? -23.573 2.241 19.013 1.00 81.50 104 ALA A CA 1
ATOM 805 C C . ALA A 1 104 ? -25.071 1.886 19.077 1.00 81.50 104 ALA A C 1
ATOM 807 O O . ALA A 1 104 ? -25.882 2.761 19.361 1.00 81.50 104 ALA A O 1
ATOM 808 N N . ILE A 1 105 ? -25.444 0.618 18.857 1.00 82.00 105 ILE A N 1
ATOM 809 C CA . ILE A 1 105 ? -26.837 0.143 18.977 1.00 82.00 105 ILE A CA 1
ATOM 810 C C . ILE A 1 105 ? -27.301 0.107 20.442 1.00 82.00 105 ILE A C 1
ATOM 812 O O . ILE A 1 105 ? -28.482 0.301 20.720 1.00 82.00 105 ILE A O 1
ATOM 816 N N . SER A 1 106 ? -26.390 -0.164 21.381 1.00 81.69 106 SER A N 1
ATOM 817 C CA . SER A 1 106 ? -26.719 -0.294 22.807 1.00 81.69 106 SER A CA 1
ATOM 818 C C . SER A 1 106 ? -26.972 1.043 23.514 1.00 81.69 106 SER A C 1
ATOM 820 O O . SER A 1 106 ? -27.611 1.070 24.567 1.00 81.69 106 SER A O 1
ATOM 822 N N . MET A 1 107 ? -26.481 2.148 22.948 1.00 76.62 107 MET A N 1
ATOM 823 C CA . MET A 1 107 ? -26.666 3.489 23.494 1.00 76.62 107 MET A CA 1
ATOM 824 C C . MET A 1 107 ? -27.997 4.083 23.000 1.00 76.62 107 MET A C 1
ATOM 826 O O . MET A 1 107 ? -28.312 3.958 21.815 1.00 76.62 107 MET A O 1
ATOM 830 N N . PRO A 1 108 ? -28.786 4.754 23.863 1.00 78.19 108 PRO A N 1
ATOM 831 C CA . PRO A 1 108 ? -29.964 5.490 23.416 1.00 78.19 108 PRO A CA 1
ATOM 832 C C . PRO A 1 108 ? -29.557 6.515 22.355 1.00 78.19 108 PRO A C 1
ATOM 834 O O . PRO A 1 108 ? -28.609 7.272 22.562 1.00 78.19 108 PRO A O 1
ATOM 837 N N . ALA A 1 109 ? -30.253 6.533 21.220 1.00 67.94 109 ALA A N 1
ATOM 838 C CA . ALA A 1 109 ? -29.944 7.473 20.153 1.00 67.94 109 ALA A CA 1
ATOM 839 C C . ALA A 1 109 ? -30.170 8.914 20.640 1.00 67.94 109 ALA A C 1
ATOM 841 O O . ALA A 1 109 ? -31.295 9.308 20.956 1.00 67.94 109 ALA A O 1
ATOM 842 N N . GLU A 1 110 ? -29.103 9.710 20.695 1.00 68.25 110 GLU A N 1
ATOM 843 C CA . GLU A 1 110 ? -29.222 11.157 20.850 1.00 68.25 110 GLU A CA 1
ATOM 844 C C . GLU A 1 110 ? -29.607 11.771 19.499 1.00 68.25 110 GLU A C 1
ATOM 846 O O . GLU A 1 110 ? -28.786 11.905 18.590 1.00 68.25 110 GL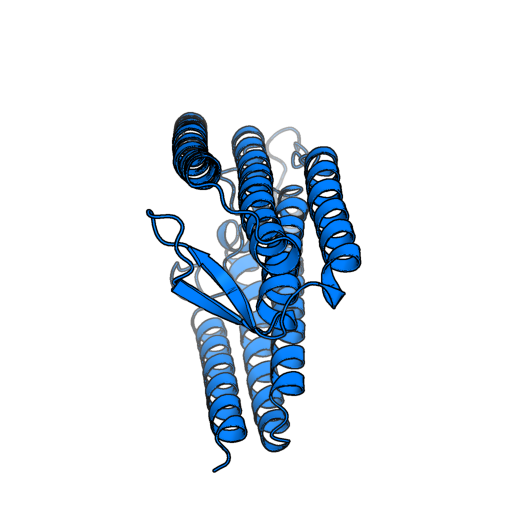U A O 1
ATOM 851 N N . GLY A 1 111 ? -30.884 12.131 19.360 1.00 73.12 111 GLY A N 1
ATOM 852 C CA . GLY A 1 111 ? -31.440 12.659 18.115 1.00 73.12 111 GLY A CA 1
ATOM 853 C C . GLY A 1 111 ? -31.703 11.577 17.065 1.00 73.12 111 GLY A C 1
ATOM 854 O O . GLY A 1 111 ? -31.778 10.386 17.364 1.00 73.12 111 GLY A O 1
ATOM 855 N N . GLU A 1 112 ? -31.889 11.993 15.813 1.00 69.75 112 GLU A N 1
ATOM 856 C CA . GLU A 1 112 ? -32.111 11.051 14.716 1.00 69.75 112 GLU A CA 1
ATOM 857 C C . GLU A 1 112 ? -30.793 10.350 14.335 1.00 69.75 112 GLU A C 1
ATOM 859 O O . GLU A 1 112 ? -29.819 11.032 13.987 1.00 69.75 112 GLU A O 1
ATOM 864 N N . PRO A 1 113 ? -30.731 9.004 14.370 1.00 62.72 113 PRO A N 1
ATOM 865 C CA . PRO A 1 113 ? -29.534 8.269 13.990 1.00 62.72 113 PRO A CA 1
ATOM 866 C C . PRO A 1 113 ? -29.200 8.535 12.519 1.00 62.72 113 PRO A C 1
ATOM 868 O O . PRO A 1 113 ? -29.930 8.142 11.609 1.00 62.72 113 PRO A O 1
ATOM 871 N N . LYS A 1 114 ? -28.068 9.203 12.277 1.00 61.84 114 LYS A N 1
ATOM 872 C CA . LYS A 1 114 ? -27.561 9.445 10.923 1.00 61.84 114 LYS A CA 1
ATOM 873 C C . LYS A 1 114 ? -26.765 8.224 10.451 1.00 61.84 114 LYS A C 1
ATOM 875 O O . LYS A 1 114 ? -25.822 7.828 11.139 1.00 61.84 114 LYS A O 1
ATOM 880 N N . PRO A 1 115 ? -27.090 7.634 9.288 1.00 64.00 115 PRO A N 1
ATOM 881 C CA . PRO A 1 115 ? -26.283 6.566 8.708 1.00 64.00 115 PRO A CA 1
ATOM 882 C C . PRO A 1 115 ? -24.828 7.011 8.520 1.00 64.00 115 PRO A C 1
ATOM 884 O O . PRO A 1 115 ? -24.573 8.164 8.169 1.00 64.00 115 PRO A O 1
ATOM 887 N N . LEU A 1 116 ? -23.870 6.094 8.698 1.00 65.44 116 LEU A N 1
ATOM 888 C CA . LEU A 1 116 ? -22.474 6.353 8.337 1.00 65.44 116 LEU A CA 1
ATOM 889 C C . LEU A 1 116 ? -22.400 6.696 6.842 1.00 65.44 116 LEU A C 1
ATOM 891 O O . LEU A 1 116 ? -22.745 5.864 5.998 1.00 65.44 116 LEU A O 1
ATOM 895 N N . GLU A 1 117 ? -21.948 7.911 6.520 1.00 70.69 117 GLU A N 1
ATOM 896 C CA . GLU A 1 117 ? -21.784 8.366 5.140 1.00 70.69 117 GLU A CA 1
ATOM 897 C C . GLU A 1 117 ? -20.698 7.517 4.462 1.00 70.69 117 GLU A C 1
ATOM 899 O O . GLU A 1 117 ? -19.500 7.673 4.704 1.00 70.69 117 GLU A O 1
ATOM 904 N N . ARG A 1 118 ? -21.124 6.554 3.639 1.00 78.75 118 ARG A N 1
ATOM 905 C CA . ARG A 1 118 ? -20.211 5.765 2.812 1.00 78.75 118 ARG A CA 1
ATOM 906 C C . ARG A 1 118 ? -19.810 6.577 1.602 1.00 78.75 118 ARG A C 1
ATOM 908 O O . ARG A 1 118 ? -20.641 7.218 0.964 1.00 78.75 118 ARG A O 1
ATOM 915 N N . ILE A 1 119 ? -18.539 6.482 1.253 1.00 87.75 119 ILE A N 1
ATOM 916 C CA . ILE A 1 119 ? -18.008 7.205 0.107 1.00 87.75 119 ILE A CA 1
ATOM 917 C C . ILE A 1 119 ? -18.027 6.295 -1.097 1.00 87.75 119 ILE A C 1
ATOM 919 O O . ILE A 1 119 ? -17.631 5.128 -1.035 1.00 87.75 119 ILE A O 1
ATOM 923 N N . GLU A 1 120 ? -18.498 6.841 -2.208 1.00 91.94 120 GLU A N 1
ATOM 924 C CA . GLU A 1 120 ? -18.453 6.139 -3.469 1.00 91.94 120 GLU A CA 1
ATOM 925 C C . GLU A 1 120 ? -17.007 6.058 -3.970 1.00 91.94 120 GLU A C 1
ATOM 927 O O . GLU A 1 120 ? -16.416 7.034 -4.421 1.00 91.94 120 GLU A O 1
ATOM 932 N N . VAL A 1 121 ? -16.434 4.858 -3.888 1.00 94.62 121 VAL A N 1
ATOM 933 C CA . VAL A 1 121 ? -15.053 4.588 -4.319 1.00 94.62 121 VAL A CA 1
ATOM 934 C C . VAL A 1 121 ? -14.952 4.131 -5.775 1.00 94.62 121 VAL A C 1
ATOM 936 O O . VAL A 1 121 ? -13.857 4.073 -6.327 1.00 94.62 121 VAL A O 1
ATOM 939 N N . LYS A 1 122 ? -16.082 3.794 -6.411 1.00 95.94 122 LYS A N 1
ATOM 940 C CA . LYS A 1 122 ? -16.114 3.185 -7.749 1.00 95.94 122 LYS A CA 1
ATOM 941 C C . LYS A 1 122 ? -15.421 4.029 -8.829 1.00 95.94 122 LYS A C 1
ATOM 943 O O . LYS A 1 122 ? -14.672 3.427 -9.592 1.00 95.94 122 LYS A O 1
ATOM 948 N N . PRO A 1 123 ? -15.591 5.368 -8.897 1.00 96.81 123 PRO A N 1
ATOM 949 C CA . PRO A 1 123 ? -14.904 6.178 -9.905 1.00 96.81 123 PRO A CA 1
ATOM 950 C C . PRO A 1 123 ? -13.378 6.088 -9.794 1.00 96.81 123 PRO A C 1
ATOM 952 O O . PRO A 1 123 ? -12.689 5.914 -10.795 1.00 96.81 123 PRO A O 1
ATOM 955 N N . TYR A 1 124 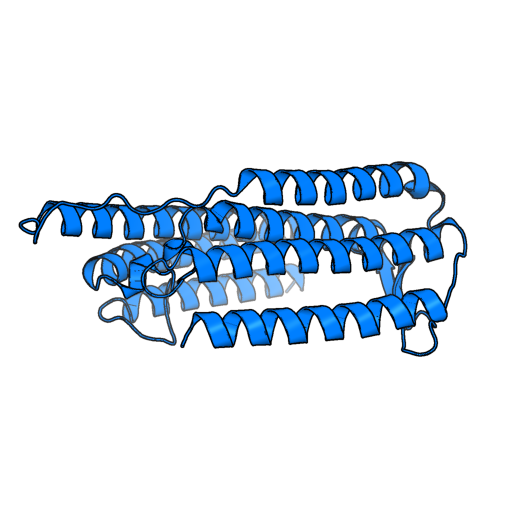? -12.854 6.129 -8.566 1.00 97.06 124 TYR A N 1
ATOM 956 C CA . TYR A 1 124 ? -11.423 6.007 -8.291 1.00 97.06 124 TYR A CA 1
ATOM 957 C C . TYR A 1 124 ? -10.905 4.623 -8.677 1.00 97.06 124 TYR A C 1
ATOM 959 O O . TYR A 1 124 ? -9.946 4.512 -9.436 1.00 97.06 124 TYR A O 1
ATOM 967 N N . LEU A 1 125 ? -11.595 3.567 -8.231 1.00 97.88 125 LEU A N 1
ATOM 968 C CA . LEU A 1 125 ? -11.245 2.189 -8.576 1.00 97.88 125 LEU A CA 1
ATOM 969 C C . LEU A 1 125 ? -11.270 1.963 -10.090 1.00 97.88 125 LEU A C 1
ATOM 971 O O . LEU A 1 125 ? -10.385 1.297 -10.607 1.00 97.88 125 LEU A O 1
ATOM 975 N N . ALA A 1 126 ? -12.236 2.532 -10.815 1.00 98.25 126 ALA A N 1
ATOM 976 C CA . ALA A 1 126 ? -12.304 2.410 -12.268 1.00 98.25 126 ALA A CA 1
ATOM 977 C C . ALA A 1 126 ? -11.061 3.008 -12.947 1.00 98.25 126 ALA A C 1
ATOM 979 O O . ALA A 1 126 ? -10.441 2.341 -13.772 1.00 98.25 126 ALA A O 1
ATOM 980 N N . ILE A 1 127 ? -10.647 4.221 -12.560 1.00 98.19 127 ILE A N 1
ATOM 981 C CA . ILE A 1 127 ? -9.429 4.859 -13.087 1.00 98.19 127 ILE A CA 1
ATOM 982 C C . ILE A 1 127 ? -8.192 4.024 -12.742 1.00 98.19 127 ILE A C 1
ATOM 984 O O . ILE A 1 127 ? -7.372 3.729 -13.608 1.00 98.19 127 ILE A O 1
ATOM 988 N N . GLN A 1 128 ? -8.066 3.601 -11.487 1.00 98.44 128 GLN A N 1
ATOM 989 C CA . GLN A 1 128 ? -6.941 2.796 -11.014 1.00 98.44 128 GLN A CA 1
ATOM 990 C C . GLN A 1 128 ? -6.852 1.435 -11.722 1.00 98.44 128 GLN A C 1
ATOM 992 O O . GLN A 1 128 ? -5.755 0.982 -12.053 1.00 98.44 128 GLN A O 1
ATOM 997 N N . LEU A 1 129 ? -7.997 0.804 -12.000 1.00 98.38 129 LEU A N 1
ATOM 998 C CA . LEU A 1 129 ? -8.083 -0.424 -12.788 1.00 98.38 129 LEU A CA 1
ATOM 999 C C . LEU A 1 129 ? -7.658 -0.184 -14.240 1.00 98.38 129 LEU A C 1
ATOM 1001 O O . LEU A 1 129 ? -6.887 -0.968 -14.778 1.00 98.38 129 LEU A O 1
ATOM 1005 N N . VAL A 1 130 ? -8.070 0.925 -14.858 1.00 98.50 130 VAL A N 1
ATOM 1006 C CA . VAL A 1 130 ? -7.604 1.296 -16.206 1.00 98.50 130 VAL A CA 1
ATOM 1007 C C . VAL A 1 130 ? -6.084 1.493 -16.237 1.00 98.50 130 VAL A C 1
ATOM 1009 O O . VAL A 1 130 ? -5.432 1.017 -17.166 1.00 98.50 130 VAL A O 1
ATOM 1012 N N . LEU A 1 131 ? -5.499 2.136 -15.220 1.00 98.44 131 LEU A N 1
ATOM 1013 C CA . LEU A 1 131 ? -4.048 2.334 -15.121 1.00 98.44 131 LEU A CA 1
ATOM 1014 C C . LEU A 1 131 ? -3.289 1.006 -14.997 1.00 98.44 131 LEU A C 1
ATOM 1016 O O . LEU A 1 131 ? -2.342 0.769 -15.744 1.00 98.44 131 LEU A O 1
ATOM 1020 N N . ILE A 1 132 ? -3.696 0.115 -14.087 1.00 98.12 132 ILE A N 1
ATOM 1021 C CA . ILE A 1 132 ? -3.019 -1.185 -13.951 1.00 98.12 132 ILE A CA 1
ATOM 1022 C C . ILE A 1 132 ? -3.241 -2.064 -15.189 1.00 98.12 132 ILE A C 1
ATOM 1024 O O . ILE A 1 132 ? -2.306 -2.720 -15.636 1.00 98.12 132 ILE A O 1
ATOM 1028 N N . SER A 1 133 ? -4.430 -2.047 -15.799 1.00 98.38 133 SER A N 1
ATOM 1029 C CA . SER A 1 133 ? -4.696 -2.803 -17.026 1.00 98.38 133 SER A CA 1
ATOM 1030 C C . SER A 1 133 ? -3.857 -2.306 -18.200 1.00 98.38 133 SER A C 1
ATOM 1032 O O . SER A 1 133 ? -3.256 -3.124 -18.891 1.00 98.38 133 SER A O 1
ATOM 1034 N N . SER A 1 134 ? -3.757 -0.990 -18.414 1.00 98.44 134 SER A N 1
ATOM 1035 C CA . SER A 1 134 ? -2.922 -0.436 -19.489 1.00 98.44 134 SER A CA 1
ATOM 1036 C C . SER A 1 134 ? -1.440 -0.754 -19.280 1.00 98.44 134 SER A C 1
ATOM 1038 O O . SER A 1 134 ? -0.754 -1.126 -20.231 1.00 98.44 134 SER A O 1
ATOM 1040 N N . TYR A 1 135 ? -0.968 -0.703 -18.031 1.00 98.56 135 TYR A N 1
ATOM 1041 C CA . TYR A 1 135 ? 0.385 -1.111 -17.667 1.00 98.56 135 TYR A CA 1
ATOM 1042 C C . TYR A 1 135 ? 0.648 -2.592 -17.954 1.00 98.56 135 TYR A C 1
ATOM 1044 O O . TYR A 1 135 ? 1.652 -2.927 -18.573 1.00 98.56 135 TYR A O 1
ATOM 1052 N N . LEU A 1 136 ? -0.260 -3.484 -17.544 1.00 98.50 136 LEU A N 1
ATOM 1053 C CA . LEU A 1 136 ? -0.122 -4.926 -17.765 1.00 98.50 136 LEU A CA 1
ATOM 1054 C C . LEU A 1 136 ? -0.140 -5.288 -19.252 1.00 98.50 136 LEU A C 1
ATOM 1056 O O . LEU A 1 136 ? 0.608 -6.168 -19.671 1.00 98.50 136 LEU A O 1
ATOM 1060 N N . ILE A 1 137 ? -0.949 -4.591 -20.056 1.00 98.69 137 ILE A N 1
ATOM 1061 C CA . ILE A 1 137 ? -0.936 -4.739 -21.516 1.00 98.69 137 ILE A CA 1
ATOM 1062 C C . ILE A 1 137 ? 0.431 -4.325 -22.066 1.00 98.69 137 ILE A C 1
ATOM 1064 O O . ILE A 1 137 ? 1.039 -5.096 -22.807 1.00 98.69 137 ILE A O 1
ATOM 1068 N N . LEU A 1 138 ? 0.944 -3.151 -21.675 1.00 98.56 138 LEU A N 1
ATOM 1069 C CA . LEU A 1 138 ? 2.261 -2.675 -22.106 1.00 98.56 138 LEU A CA 1
ATOM 1070 C C . LEU A 1 138 ? 3.384 -3.641 -21.698 1.00 98.56 138 LEU A C 1
ATOM 1072 O O . LEU A 1 138 ? 4.281 -3.920 -22.495 1.00 98.56 138 LEU A O 1
ATOM 1076 N N . LEU A 1 139 ? 3.326 -4.162 -20.473 1.00 98.44 139 LEU A N 1
ATOM 1077 C CA . LEU A 1 139 ? 4.265 -5.151 -19.961 1.00 98.44 139 LEU A CA 1
ATOM 1078 C C . LEU A 1 139 ? 4.236 -6.425 -20.804 1.00 98.44 139 LEU A C 1
ATOM 1080 O O . LEU A 1 139 ? 5.290 -6.883 -21.236 1.00 98.44 139 LEU A O 1
ATOM 1084 N N . ALA A 1 140 ? 3.045 -6.964 -21.077 1.00 98.44 140 ALA A N 1
ATOM 1085 C CA . ALA A 1 140 ? 2.881 -8.189 -21.850 1.00 98.44 140 ALA A CA 1
ATOM 1086 C C . ALA A 1 140 ? 3.442 -8.051 -23.273 1.00 98.44 140 ALA A C 1
ATOM 1088 O O . ALA A 1 140 ? 4.185 -8.919 -23.720 1.00 98.44 140 ALA A O 1
ATOM 1089 N N . VAL A 1 141 ? 3.161 -6.941 -23.968 1.00 98.50 141 VAL A N 1
ATOM 1090 C CA . VAL A 1 141 ? 3.667 -6.726 -25.341 1.00 98.50 141 VAL A CA 1
ATOM 1091 C C . VAL A 1 141 ? 5.164 -6.405 -25.399 1.00 98.50 141 VAL A C 1
ATOM 1093 O O . VAL A 1 141 ? 5.777 -6.514 -26.462 1.00 98.50 141 VAL A O 1
ATOM 1096 N N . SER A 1 142 ? 5.758 -5.997 -24.275 1.00 98.44 142 SER A N 1
ATOM 1097 C CA . SER A 1 142 ? 7.169 -5.594 -24.188 1.00 98.44 142 SER A CA 1
ATOM 1098 C C . SER A 1 142 ? 8.054 -6.634 -23.493 1.00 98.44 142 SER A C 1
ATOM 1100 O O . SER A 1 142 ? 9.266 -6.440 -23.429 1.00 98.44 142 SER A O 1
ATOM 1102 N N . TRP A 1 143 ? 7.481 -7.728 -22.978 1.00 98.19 143 TRP A N 1
ATOM 1103 C CA . TRP A 1 143 ? 8.168 -8.684 -22.103 1.00 98.19 143 TRP A CA 1
ATOM 1104 C C . TRP A 1 143 ? 9.428 -9.284 -22.732 1.00 98.19 143 TRP A C 1
ATOM 1106 O O . TRP A 1 143 ? 10.503 -9.250 -22.131 1.00 98.19 143 TRP A O 1
ATOM 1116 N N . ASP A 1 144 ? 9.304 -9.766 -23.968 1.00 98.06 144 ASP A N 1
ATOM 1117 C CA . ASP A 1 144 ? 10.398 -10.419 -24.698 1.00 98.06 144 ASP A CA 1
ATOM 1118 C C . ASP A 1 144 ? 11.436 -9.425 -25.237 1.00 98.06 144 ASP A C 1
ATOM 1120 O O . ASP A 1 144 ? 12.516 -9.823 -25.665 1.00 98.06 144 ASP A O 1
ATOM 1124 N N . ARG A 1 145 ? 11.125 -8.122 -25.212 1.00 98.19 145 ARG A N 1
ATOM 1125 C CA . ARG A 1 145 ? 12.047 -7.057 -25.633 1.00 98.19 145 ARG A CA 1
ATOM 1126 C C . ARG A 1 145 ? 12.969 -6.602 -24.507 1.00 98.19 145 ARG A C 1
ATOM 1128 O O . ARG A 1 145 ? 13.992 -5.985 -24.782 1.00 98.19 145 ARG A O 1
ATOM 1135 N N . MET A 1 146 ? 12.599 -6.859 -23.253 1.00 97.94 146 MET A N 1
ATOM 1136 C CA . MET A 1 146 ? 13.394 -6.443 -22.103 1.00 97.94 146 MET A CA 1
ATOM 1137 C C . MET A 1 146 ? 14.476 -7.477 -21.764 1.00 97.94 146 MET A C 1
ATOM 1139 O O . MET A 1 146 ? 14.181 -8.680 -21.734 1.00 97.94 146 MET A O 1
ATOM 1143 N N . PRO A 1 147 ? 15.699 -7.029 -21.422 1.00 97.56 147 PRO A N 1
ATOM 1144 C CA . PRO A 1 147 ? 16.723 -7.906 -20.861 1.00 97.56 147 PRO A CA 1
ATOM 1145 C C . PRO A 1 147 ? 16.273 -8.509 -19.521 1.00 97.56 147 PRO A C 1
ATOM 1147 O O . PRO A 1 147 ? 15.386 -7.978 -18.854 1.00 97.56 147 PRO A O 1
ATOM 1150 N N . GLU A 1 148 ? 16.906 -9.608 -19.094 1.00 97.88 148 GLU A N 1
ATOM 1151 C CA . GLU A 1 148 ? 16.589 -10.253 -17.806 1.00 97.88 148 GLU A CA 1
ATOM 1152 C C . GLU A 1 148 ? 16.807 -9.333 -16.600 1.00 97.88 148 GLU A C 1
ATOM 1154 O O . GLU A 1 148 ? 16.066 -9.419 -15.623 1.00 97.88 148 GLU A O 1
ATOM 1159 N N . ILE A 1 149 ? 17.783 -8.426 -16.681 1.00 98.25 149 ILE A N 1
ATOM 1160 C CA . ILE A 1 149 ? 18.046 -7.385 -15.685 1.00 98.25 149 ILE A CA 1
ATOM 1161 C C . ILE A 1 149 ? 17.700 -6.030 -16.300 1.00 98.25 149 ILE A C 1
ATOM 1163 O O . ILE A 1 149 ? 18.259 -5.669 -17.334 1.00 98.25 149 ILE A O 1
ATOM 1167 N N . ILE A 1 150 ? 16.811 -5.280 -15.652 1.00 98.19 150 ILE A N 1
ATOM 1168 C CA . ILE A 1 150 ? 16.283 -4.003 -16.144 1.00 98.19 150 ILE A CA 1
ATOM 1169 C C . ILE A 1 150 ? 16.616 -2.849 -15.202 1.00 98.19 150 ILE A C 1
ATOM 1171 O O . ILE A 1 150 ? 16.728 -3.032 -13.990 1.00 98.19 150 ILE A O 1
ATOM 1175 N N . ALA A 1 151 ? 16.718 -1.643 -15.752 1.00 97.25 151 ALA A N 1
ATOM 1176 C CA . ALA A 1 151 ? 16.792 -0.408 -14.981 1.00 97.25 151 ALA A CA 1
ATOM 1177 C C . ALA A 1 151 ? 15.437 -0.084 -14.331 1.00 97.25 151 ALA A C 1
ATOM 1179 O O . ALA A 1 151 ? 14.416 -0.011 -15.022 1.00 97.25 151 ALA A O 1
ATOM 1180 N N . ILE A 1 152 ? 15.434 0.162 -13.019 1.00 95.06 152 ILE A N 1
ATOM 1181 C CA . ILE A 1 152 ? 14.227 0.505 -12.244 1.00 95.06 152 ILE A CA 1
ATOM 1182 C C . ILE A 1 152 ? 14.295 1.874 -11.560 1.00 95.06 152 ILE A C 1
ATOM 1184 O O . ILE A 1 152 ? 13.289 2.346 -11.036 1.00 95.06 152 ILE A O 1
ATOM 1188 N N . HIS A 1 153 ? 15.468 2.506 -11.539 1.00 92.75 153 HIS A N 1
ATOM 1189 C CA . HIS A 1 153 ? 15.677 3.838 -10.981 1.00 92.75 153 HIS A CA 1
ATOM 1190 C C . HIS A 1 153 ? 16.645 4.624 -11.864 1.00 92.75 153 HIS A C 1
ATOM 1192 O O . HIS A 1 153 ? 17.506 4.037 -12.526 1.00 92.75 153 HIS A O 1
ATOM 1198 N N . PHE A 1 154 ? 16.463 5.942 -11.872 1.00 91.12 154 PHE A N 1
ATOM 1199 C CA . PHE A 1 154 ? 17.231 6.885 -12.668 1.00 91.12 154 PHE A CA 1
ATOM 1200 C C . PHE A 1 154 ? 17.592 8.078 -11.790 1.00 91.12 154 PHE A C 1
ATOM 1202 O O . PHE A 1 154 ? 16.749 8.582 -11.045 1.00 91.12 154 PHE A O 1
ATOM 1209 N N . ASN A 1 155 ? 18.832 8.544 -11.889 1.00 87.38 155 ASN A N 1
ATOM 1210 C CA . ASN A 1 155 ? 19.249 9.765 -11.213 1.00 87.38 155 ASN A CA 1
ATOM 1211 C C . ASN A 1 155 ? 18.670 11.015 -11.905 1.00 87.38 155 ASN A C 1
ATOM 1213 O O . ASN A 1 155 ? 18.020 10.936 -12.948 1.00 87.38 155 ASN A O 1
ATOM 1217 N N . VAL A 1 156 ? 18.937 12.196 -11.344 1.00 80.50 156 VAL A N 1
ATOM 1218 C CA . VAL A 1 156 ? 18.438 13.476 -11.887 1.00 80.50 156 VAL A CA 1
ATOM 1219 C C . VAL A 1 156 ? 19.023 13.833 -13.262 1.00 80.50 156 VAL A C 1
ATOM 1221 O O . VAL A 1 156 ? 18.540 14.747 -13.913 1.00 80.50 156 VAL A O 1
ATOM 1224 N N . GLN A 1 157 ? 20.052 13.120 -13.727 1.00 84.38 157 GLN A N 1
ATOM 1225 C CA . GLN A 1 157 ? 20.586 13.227 -15.088 1.00 84.38 157 GLN A CA 1
ATOM 1226 C C . GLN A 1 157 ? 19.921 12.235 -16.061 1.00 84.38 157 GLN A C 1
ATOM 1228 O O . GLN A 1 157 ? 20.315 12.157 -17.223 1.00 84.38 157 GLN A O 1
ATOM 1233 N N . GLY A 1 158 ? 18.934 11.456 -15.605 1.00 84.00 158 GLY A N 1
ATOM 1234 C CA . GLY A 1 158 ? 18.253 10.429 -16.394 1.00 84.00 158 GLY A CA 1
ATOM 1235 C C . GLY A 1 158 ? 19.083 9.166 -16.631 1.00 84.00 158 GLY A C 1
ATOM 1236 O O . GLY A 1 158 ? 18.742 8.362 -17.498 1.00 84.00 158 GLY A O 1
ATOM 1237 N N . ILE A 1 159 ? 20.172 8.978 -15.881 1.00 90.38 159 ILE A N 1
ATOM 1238 C CA . ILE A 1 159 ? 21.048 7.808 -15.991 1.00 90.38 159 ILE A CA 1
ATOM 1239 C C . ILE A 1 159 ? 20.543 6.724 -15.042 1.00 90.38 159 ILE A C 1
ATOM 1241 O O . ILE A 1 159 ? 20.311 6.988 -13.862 1.00 90.38 159 ILE A O 1
ATOM 1245 N N . ALA A 1 160 ? 20.396 5.504 -15.561 1.00 93.62 160 ALA A N 1
ATOM 1246 C CA . ALA A 1 160 ? 20.023 4.342 -14.766 1.00 93.62 160 ALA A CA 1
ATOM 1247 C C . ALA A 1 160 ? 21.099 4.029 -13.715 1.00 93.62 160 ALA A C 1
ATOM 1249 O O . ALA A 1 160 ? 22.268 3.845 -14.054 1.00 93.62 160 ALA A O 1
ATOM 1250 N N . ASP A 1 161 ? 20.701 3.948 -12.448 1.00 94.06 161 ASP A N 1
ATOM 1251 C CA . ASP A 1 161 ? 21.608 3.739 -11.311 1.00 94.06 161 ASP A CA 1
ATOM 1252 C C . ASP A 1 161 ? 21.171 2.595 -10.377 1.00 94.06 161 ASP A C 1
ATOM 1254 O O . ASP A 1 161 ? 21.936 2.184 -9.502 1.00 94.06 161 ASP A O 1
ATOM 1258 N N . ARG A 1 162 ? 19.982 2.016 -10.593 1.00 96.06 162 ARG A N 1
ATOM 1259 C CA . ARG A 1 162 ? 19.522 0.800 -9.911 1.00 96.06 162 ARG A CA 1
ATOM 1260 C C . ARG A 1 162 ? 18.859 -0.168 -10.880 1.00 96.06 162 ARG A C 1
ATOM 1262 O O . ARG A 1 162 ? 18.050 0.228 -11.722 1.00 96.06 162 ARG A O 1
ATOM 1269 N N . PHE A 1 163 ? 19.150 -1.449 -10.685 1.00 97.94 163 PHE A N 1
ATOM 1270 C CA . PHE A 1 163 ? 18.722 -2.534 -11.556 1.00 97.94 163 PHE A CA 1
ATOM 1271 C C . PHE A 1 163 ? 18.110 -3.679 -10.755 1.00 97.94 163 PHE A C 1
ATOM 1273 O O . PHE A 1 163 ? 18.503 -3.911 -9.614 1.00 97.94 163 PHE A O 1
ATOM 1280 N N . GLU A 1 164 ? 17.168 -4.397 -11.359 1.00 97.62 164 GLU A N 1
ATOM 1281 C CA . GLU A 1 164 ? 16.522 -5.578 -10.777 1.00 97.62 164 GLU A CA 1
ATOM 1282 C C . GLU A 1 164 ? 16.205 -6.607 -11.874 1.00 97.62 164 GLU A C 1
ATOM 1284 O O . GLU A 1 164 ? 16.058 -6.232 -13.043 1.00 97.62 164 GLU A O 1
ATOM 1289 N N . PRO A 1 165 ? 16.026 -7.895 -11.530 1.00 98.06 165 PRO A N 1
ATOM 1290 C CA . PRO A 1 165 ? 15.406 -8.862 -12.429 1.00 98.06 165 PRO A CA 1
ATOM 1291 C C . PRO A 1 165 ? 14.051 -8.366 -12.948 1.00 98.06 165 PRO A C 1
ATOM 1293 O O . PRO A 1 165 ? 13.244 -7.853 -12.168 1.00 98.06 165 PRO A O 1
ATOM 1296 N N . LYS A 1 166 ? 13.749 -8.554 -14.240 1.00 96.69 166 LYS A N 1
ATOM 1297 C CA . LYS A 1 166 ? 12.514 -8.034 -14.863 1.00 96.69 166 LYS A CA 1
ATOM 1298 C C . LYS A 1 166 ? 11.232 -8.556 -14.208 1.00 96.69 166 LYS A C 1
ATOM 1300 O O . LYS A 1 166 ? 10.252 -7.824 -14.098 1.00 96.69 166 LYS A O 1
ATOM 1305 N N . SER A 1 167 ? 11.258 -9.779 -13.677 1.00 96.44 167 SER A N 1
ATOM 1306 C CA . SER A 1 167 ? 10.160 -10.358 -12.888 1.00 96.44 167 SER A CA 1
ATOM 1307 C C . SER A 1 167 ? 9.893 -9.610 -11.576 1.00 96.44 167 SER A C 1
ATOM 1309 O O . SER A 1 167 ? 8.752 -9.536 -11.121 1.00 96.44 167 SER A O 1
ATOM 1311 N N . ILE A 1 168 ? 10.919 -9.011 -10.975 1.00 94.94 168 ILE A N 1
ATOM 1312 C CA . ILE A 1 168 ? 10.796 -8.209 -9.756 1.00 94.94 168 ILE A CA 1
ATOM 1313 C C . ILE A 1 168 ? 10.461 -6.761 -10.121 1.00 94.94 168 ILE A C 1
ATOM 1315 O O . ILE A 1 168 ? 9.457 -6.219 -9.657 1.00 94.94 168 ILE A O 1
ATOM 1319 N N . GLY A 1 169 ? 11.288 -6.152 -10.973 1.00 95.94 169 GLY A N 1
ATOM 1320 C CA . GLY A 1 169 ? 11.241 -4.728 -11.294 1.00 95.94 169 GLY A CA 1
ATOM 1321 C C . GLY A 1 169 ? 10.039 -4.306 -12.137 1.00 95.94 169 GLY A C 1
ATOM 1322 O O . GLY A 1 169 ? 9.445 -3.269 -11.859 1.00 95.94 169 GLY A O 1
ATOM 1323 N N . ALA A 1 170 ? 9.654 -5.110 -13.133 1.00 97.38 170 ALA A N 1
ATOM 1324 C CA . ALA A 1 170 ? 8.562 -4.784 -14.053 1.00 97.38 170 ALA A CA 1
ATOM 1325 C C . ALA A 1 170 ? 7.258 -5.536 -13.751 1.00 97.38 170 ALA A C 1
ATOM 1327 O O . ALA A 1 170 ? 6.228 -5.212 -14.327 1.00 97.38 170 ALA A O 1
ATOM 1328 N N . PHE A 1 171 ? 7.257 -6.525 -12.852 1.00 97.12 171 PHE A N 1
ATOM 1329 C CA . PHE A 1 171 ? 6.027 -7.234 -12.481 1.00 97.12 171 PHE A CA 1
ATOM 1330 C C . PHE A 1 171 ? 5.714 -7.123 -10.989 1.00 97.12 171 PHE A C 1
ATOM 1332 O O . PHE A 1 171 ? 4.731 -6.478 -10.627 1.00 97.12 171 PHE A O 1
ATOM 1339 N N . LEU A 1 172 ? 6.539 -7.698 -10.109 1.00 95.19 172 LEU A N 1
ATOM 1340 C CA . LEU A 1 172 ? 6.196 -7.799 -8.687 1.00 95.19 172 LEU A CA 1
ATOM 1341 C C . LEU A 1 172 ? 6.014 -6.433 -8.009 1.00 95.19 172 LEU A C 1
ATOM 1343 O O . LEU A 1 172 ? 4.998 -6.215 -7.348 1.00 95.19 172 LEU A O 1
ATOM 1347 N N . ILE A 1 173 ? 6.976 -5.518 -8.165 1.00 94.75 173 ILE A N 1
ATOM 1348 C CA . ILE A 1 173 ? 6.929 -4.196 -7.522 1.00 94.75 173 ILE A CA 1
ATOM 1349 C C . ILE A 1 173 ? 5.754 -3.354 -8.059 1.00 94.75 173 ILE A C 1
ATOM 1351 O O . ILE A 1 173 ? 4.953 -2.887 -7.242 1.00 94.75 173 ILE A O 1
ATOM 1355 N N . PRO A 1 174 ? 5.581 -3.182 -9.386 1.00 96.44 174 PRO A N 1
ATOM 1356 C CA . PRO A 1 174 ? 4.511 -2.347 -9.931 1.00 96.44 174 PRO A CA 1
ATOM 1357 C C . PRO A 1 174 ? 3.116 -2.903 -9.637 1.00 96.44 174 PRO A C 1
ATOM 1359 O O . PRO A 1 174 ? 2.236 -2.166 -9.187 1.00 96.44 174 PRO A O 1
ATOM 1362 N N . VAL A 1 175 ? 2.913 -4.213 -9.830 1.00 96.88 175 VAL A N 1
ATOM 1363 C CA . VAL A 1 175 ? 1.614 -4.862 -9.597 1.00 96.88 175 VAL A CA 1
ATOM 1364 C C . VAL A 1 175 ? 1.293 -4.899 -8.106 1.00 96.88 175 VAL A C 1
ATOM 1366 O O . VAL A 1 175 ? 0.179 -4.555 -7.717 1.00 96.88 175 VAL A O 1
ATOM 1369 N N . GLY A 1 176 ? 2.264 -5.248 -7.257 1.00 94.62 176 GLY A N 1
ATOM 1370 C CA . GLY A 1 176 ? 2.092 -5.247 -5.805 1.00 94.62 176 GLY A CA 1
ATOM 1371 C C . GLY A 1 176 ? 1.737 -3.862 -5.262 1.00 94.62 176 GLY A C 1
ATOM 1372 O O . GLY A 1 176 ? 0.793 -3.731 -4.481 1.00 94.62 176 GLY A O 1
ATOM 1373 N N . GLY A 1 177 ? 2.430 -2.817 -5.727 1.00 95.88 177 GLY A N 1
ATOM 1374 C CA . GLY A 1 177 ? 2.129 -1.429 -5.370 1.00 95.88 177 GLY A CA 1
ATOM 1375 C C . GLY A 1 177 ? 0.733 -0.987 -5.817 1.00 95.88 177 GLY A C 1
ATOM 1376 O O . GLY A 1 177 ? -0.012 -0.407 -5.027 1.00 95.88 177 GLY A O 1
ATOM 1377 N N . ALA A 1 178 ? 0.336 -1.313 -7.050 1.00 96.94 178 ALA A N 1
ATOM 1378 C CA . ALA A 1 178 ? -0.990 -0.981 -7.568 1.00 96.94 178 ALA A CA 1
ATOM 1379 C C . ALA A 1 178 ? -2.117 -1.712 -6.813 1.00 96.94 178 ALA A C 1
ATOM 1381 O O . ALA A 1 178 ? -3.112 -1.091 -6.443 1.00 96.94 178 ALA A O 1
ATOM 1382 N N . VAL A 1 179 ? -1.951 -3.007 -6.520 1.00 95.75 179 VAL A N 1
ATOM 1383 C CA . VAL A 1 179 ? -2.911 -3.791 -5.719 1.00 95.75 179 VAL A CA 1
ATOM 1384 C C . VAL A 1 179 ? -3.024 -3.241 -4.298 1.00 95.75 179 VAL A C 1
ATOM 1386 O O . VAL A 1 179 ? -4.129 -3.154 -3.759 1.00 95.75 179 VAL A O 1
ATOM 1389 N N . PHE A 1 180 ? -1.908 -2.825 -3.696 1.00 94.00 180 PHE A N 1
ATOM 1390 C CA . PHE A 1 180 ? -1.920 -2.191 -2.381 1.00 94.00 180 PHE A CA 1
ATOM 1391 C C . PHE A 1 180 ? -2.737 -0.891 -2.385 1.00 94.00 180 PHE A C 1
ATOM 1393 O O . PHE A 1 180 ? -3.605 -0.716 -1.527 1.00 94.00 180 PHE A O 1
ATOM 1400 N N . ILE A 1 181 ? -2.528 -0.016 -3.376 1.00 96.44 181 ILE A N 1
ATOM 1401 C CA . ILE A 1 181 ? -3.298 1.230 -3.509 1.00 96.44 181 ILE A CA 1
ATOM 1402 C C . ILE A 1 181 ? -4.787 0.942 -3.754 1.00 96.44 181 ILE A C 1
ATOM 1404 O O . ILE A 1 181 ? -5.622 1.520 -3.060 1.00 96.44 181 ILE A O 1
ATOM 1408 N N . LEU A 1 182 ? -5.130 0.002 -4.643 1.00 96.62 182 LEU A N 1
ATOM 1409 C CA . LEU A 1 182 ? -6.514 -0.443 -4.865 1.00 96.62 182 LEU A CA 1
ATOM 1410 C C . LEU A 1 182 ? -7.175 -0.918 -3.562 1.00 96.62 182 LEU A C 1
ATOM 1412 O O . LEU A 1 182 ? -8.326 -0.578 -3.281 1.00 96.62 182 LEU A O 1
ATOM 1416 N N . GLY A 1 183 ? -6.439 -1.673 -2.741 1.00 93.06 183 GLY A N 1
ATOM 1417 C CA . GLY A 1 183 ? -6.891 -2.115 -1.424 1.00 93.06 183 GLY A CA 1
ATOM 1418 C C . GLY A 1 183 ? -7.195 -0.946 -0.485 1.00 93.06 183 GLY A C 1
ATOM 1419 O O . GLY A 1 183 ? -8.264 -0.913 0.126 1.00 93.06 183 GLY A O 1
ATOM 1420 N N . LEU A 1 184 ? -6.301 0.047 -0.404 1.00 92.56 184 LEU A N 1
ATOM 1421 C CA . LEU A 1 184 ? -6.521 1.258 0.397 1.00 92.56 184 LEU A CA 1
ATOM 1422 C C . LEU A 1 184 ? -7.711 2.083 -0.111 1.00 92.56 184 LEU A C 1
ATOM 1424 O O . LEU A 1 184 ? -8.532 2.528 0.691 1.00 92.56 184 LEU A O 1
ATOM 1428 N N . THR A 1 185 ? -7.849 2.244 -1.427 1.00 95.12 185 THR A N 1
ATOM 1429 C CA . THR A 1 185 ? -8.983 2.940 -2.048 1.00 95.12 185 THR A CA 1
ATOM 1430 C C . THR A 1 185 ? -10.295 2.218 -1.758 1.00 95.12 185 THR A C 1
ATOM 1432 O O . THR A 1 185 ? -11.268 2.863 -1.373 1.00 95.12 185 THR A O 1
ATOM 1435 N N . TYR A 1 186 ? -10.330 0.885 -1.844 1.00 93.62 186 TYR A N 1
ATOM 1436 C CA . TYR A 1 186 ? -11.506 0.103 -1.463 1.00 93.62 186 TYR A CA 1
ATOM 1437 C C . TYR A 1 186 ? -11.858 0.274 0.022 1.00 93.62 186 TYR A C 1
ATOM 1439 O O . TYR A 1 186 ? -13.031 0.452 0.356 1.00 93.62 186 TYR A O 1
ATOM 1447 N N . LEU A 1 187 ? -10.863 0.268 0.916 1.00 89.56 187 LEU A N 1
ATOM 1448 C CA . LEU A 1 187 ? -11.074 0.531 2.344 1.00 89.56 187 LEU A CA 1
ATOM 1449 C C . LEU A 1 187 ? -11.607 1.944 2.607 1.00 89.56 187 LEU A C 1
ATOM 1451 O O . LEU A 1 187 ? -12.411 2.120 3.519 1.00 89.56 187 LEU A O 1
ATOM 1455 N N . GLY A 1 188 ? -11.252 2.924 1.774 1.00 89.31 188 GLY A N 1
ATOM 1456 C CA . GLY A 1 188 ? -11.742 4.301 1.870 1.00 89.31 188 GLY A CA 1
ATOM 1457 C C . GLY A 1 188 ? -13.250 4.481 1.665 1.00 89.31 188 GLY A C 1
ATOM 1458 O O . GLY A 1 188 ? -13.774 5.551 1.967 1.00 89.31 188 GLY A O 1
ATOM 1459 N N . ARG A 1 189 ? -13.980 3.429 1.258 1.00 88.56 189 ARG A N 1
ATOM 1460 C CA . ARG A 1 189 ? -15.457 3.393 1.302 1.00 88.56 189 ARG A CA 1
ATOM 1461 C C . ARG A 1 189 ? -16.003 3.597 2.719 1.00 88.56 189 ARG A C 1
ATOM 1463 O O . ARG A 1 189 ? -17.159 3.977 2.891 1.00 88.56 189 ARG A O 1
ATOM 1470 N N . ASP A 1 190 ? -15.173 3.270 3.706 1.00 87.62 190 ASP A N 1
ATOM 1471 C CA . ASP A 1 190 ? -15.409 3.367 5.135 1.00 8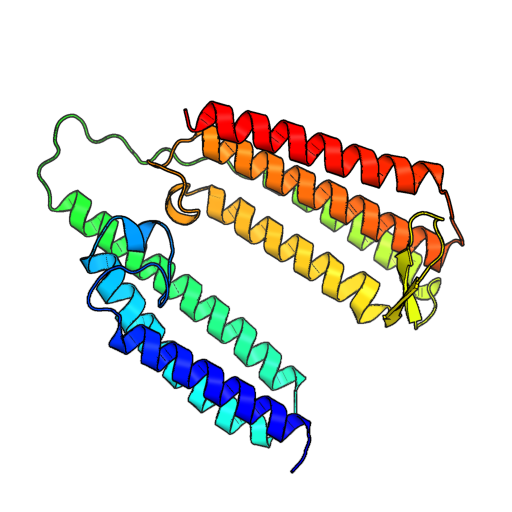7.62 190 ASP A CA 1
ATOM 1472 C C . ASP A 1 190 ? -14.343 4.305 5.735 1.00 87.62 190 ASP A C 1
ATOM 1474 O O . ASP A 1 190 ? -13.240 3.865 6.072 1.00 87.62 190 ASP A O 1
ATOM 1478 N N . PRO A 1 191 ? -14.630 5.614 5.850 1.00 82.62 191 PRO A N 1
ATOM 1479 C CA . PRO A 1 191 ? -13.651 6.607 6.298 1.00 82.62 191 PRO A CA 1
ATOM 1480 C C . PRO A 1 191 ? -13.042 6.299 7.671 1.00 82.62 191 PRO A C 1
ATOM 1482 O O . PRO A 1 191 ? -11.878 6.613 7.932 1.00 82.62 191 PRO A O 1
ATOM 1485 N N . VAL A 1 192 ? -13.804 5.640 8.547 1.00 84.12 192 VAL A N 1
ATOM 1486 C CA . VAL A 1 192 ? -13.330 5.226 9.871 1.00 84.12 192 VAL A CA 1
ATOM 1487 C C . VAL A 1 192 ? -12.256 4.148 9.738 1.00 84.12 192 VAL A C 1
ATOM 1489 O O . VAL A 1 192 ? -11.270 4.184 10.469 1.00 84.12 192 VAL A O 1
ATOM 1492 N N . ALA A 1 193 ? -12.352 3.241 8.763 1.00 82.44 193 ALA A N 1
ATOM 1493 C CA . ALA A 1 193 ? -11.312 2.241 8.512 1.00 82.44 193 ALA A CA 1
ATOM 1494 C C . ALA A 1 193 ? -9.931 2.885 8.274 1.00 82.44 193 ALA A C 1
ATOM 1496 O O . ALA A 1 193 ? -8.928 2.407 8.809 1.00 82.44 193 ALA A O 1
ATOM 1497 N N . LEU A 1 194 ? -9.897 4.018 7.562 1.00 82.31 194 LEU A N 1
ATOM 1498 C CA . LEU A 1 194 ? -8.689 4.799 7.266 1.00 82.31 194 LEU A CA 1
ATOM 1499 C C . LEU A 1 194 ? -8.330 5.845 8.340 1.00 82.31 194 LEU A C 1
ATOM 1501 O O . LEU A 1 194 ? -7.471 6.692 8.107 1.00 82.31 194 LEU A O 1
ATOM 1505 N N . ARG A 1 195 ? -8.954 5.790 9.526 1.00 84.38 195 ARG A N 1
ATOM 1506 C CA . ARG A 1 195 ? -8.758 6.750 10.634 1.00 84.38 195 ARG A CA 1
ATOM 1507 C C . ARG A 1 195 ? -9.058 8.205 10.266 1.00 84.38 195 ARG A C 1
ATOM 1509 O O . ARG A 1 195 ? -8.434 9.127 10.790 1.00 84.38 195 ARG A O 1
ATOM 1516 N N . ILE A 1 196 ? -10.015 8.428 9.376 1.00 82.38 196 ILE A N 1
ATOM 1517 C CA . ILE A 1 196 ? -10.377 9.781 8.967 1.00 82.38 196 ILE A CA 1
ATOM 1518 C C . ILE A 1 196 ? -11.141 10.458 10.113 1.00 82.38 196 ILE A C 1
ATOM 1520 O O . ILE A 1 196 ? -12.121 9.882 10.601 1.00 82.38 196 ILE A O 1
ATOM 1524 N N . PRO A 1 197 ? -10.726 11.662 10.565 1.00 71.62 197 PRO A N 1
ATOM 1525 C CA . PRO A 1 197 ? -11.336 12.330 11.710 1.00 71.62 197 PRO A CA 1
ATOM 1526 C C . PRO A 1 197 ? -12.848 12.471 11.543 1.00 71.62 197 PRO A C 1
ATOM 1528 O O . PRO A 1 197 ? -13.314 13.018 10.542 1.00 71.62 197 PRO A O 1
ATOM 1531 N N . LYS A 1 198 ? -13.611 11.961 1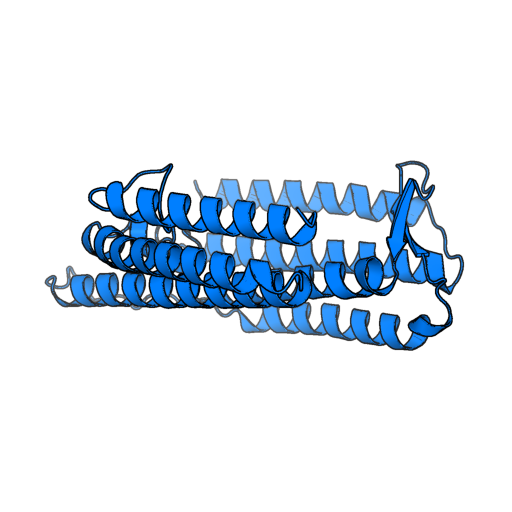2.519 1.00 69.69 198 LYS A N 1
ATOM 1532 C CA . LYS A 1 198 ? -15.087 11.977 12.533 1.00 69.69 198 LYS A CA 1
ATOM 1533 C C . LYS A 1 198 ? -15.742 11.387 11.271 1.00 69.69 198 LYS A C 1
ATOM 1535 O O . LYS A 1 198 ? -16.885 11.709 10.973 1.00 69.69 198 LYS A O 1
ATOM 1540 N N . GLY A 1 199 ? -15.016 10.574 10.500 1.00 72.44 199 GLY A N 1
ATOM 1541 C CA . GLY A 1 199 ? -15.489 10.064 9.215 1.00 72.44 199 GLY A CA 1
ATOM 1542 C C . GLY A 1 199 ? -15.766 11.153 8.171 1.00 72.44 199 GLY A C 1
ATOM 1543 O O . GLY A 1 199 ? -16.622 10.967 7.314 1.00 72.44 199 GLY A O 1
ATOM 1544 N N . ASN A 1 200 ? -15.070 12.294 8.238 1.00 82.88 200 ASN A N 1
ATOM 1545 C CA . ASN A 1 200 ? -15.308 13.438 7.359 1.00 82.88 200 ASN A CA 1
ATOM 1546 C C . ASN A 1 200 ? -15.168 13.067 5.868 1.00 82.88 200 ASN A C 1
ATOM 1548 O O . ASN A 1 200 ? -14.063 12.835 5.364 1.00 82.88 200 ASN A O 1
ATOM 1552 N N . ALA A 1 201 ? -16.295 13.082 5.149 1.00 83.94 201 ALA A N 1
ATOM 1553 C CA . ALA A 1 201 ? -16.368 12.684 3.749 1.00 83.94 201 ALA A CA 1
ATOM 1554 C C . ALA A 1 201 ? -15.527 13.566 2.814 1.00 83.94 201 ALA A C 1
ATOM 1556 O O . ALA A 1 201 ? -14.987 13.076 1.823 1.00 83.94 201 ALA A O 1
ATOM 1557 N N . ARG A 1 202 ? -15.348 14.855 3.136 1.00 87.75 202 ARG A N 1
ATOM 1558 C CA . ARG A 1 202 ? -14.497 15.764 2.351 1.00 87.75 202 ARG A CA 1
ATOM 1559 C C . ARG A 1 202 ? -13.028 15.364 2.442 1.00 87.75 202 ARG A C 1
ATOM 1561 O O . ARG A 1 202 ? -12.360 15.289 1.416 1.00 87.75 202 ARG A O 1
ATOM 1568 N N . ILE A 1 203 ? -12.539 15.095 3.654 1.00 88.75 203 ILE A N 1
ATOM 1569 C CA . ILE A 1 203 ? -11.157 14.641 3.885 1.00 88.75 203 ILE A CA 1
ATOM 1570 C C . ILE A 1 203 ? -10.922 13.313 3.171 1.00 88.75 203 ILE A C 1
ATOM 1572 O O . ILE A 1 203 ? -9.905 13.115 2.515 1.00 88.75 203 ILE A O 1
ATOM 1576 N N . ALA A 1 204 ? -11.891 12.414 3.259 1.00 89.69 204 ALA A N 1
ATOM 1577 C CA . ALA A 1 204 ? -11.798 11.117 2.630 1.00 89.69 204 ALA A CA 1
ATOM 1578 C C . ALA A 1 204 ? -11.779 11.177 1.098 1.00 89.69 204 ALA A C 1
ATOM 1580 O O . ALA A 1 204 ? -10.967 10.484 0.497 1.00 89.69 204 ALA A O 1
ATOM 1581 N N . ARG A 1 205 ? -12.568 12.053 0.460 1.00 91.19 205 ARG A N 1
ATOM 1582 C CA . ARG A 1 205 ? -12.456 12.299 -0.991 1.00 91.19 205 ARG A CA 1
ATOM 1583 C C . ARG A 1 205 ? -11.064 12.799 -1.381 1.00 91.19 205 ARG A C 1
ATOM 1585 O O . ARG A 1 205 ? -10.482 12.254 -2.309 1.00 91.19 205 ARG A O 1
ATOM 1592 N N . ILE A 1 206 ? -10.497 13.744 -0.624 1.00 91.94 206 ILE A N 1
ATOM 1593 C CA . ILE A 1 206 ? -9.120 14.229 -0.842 1.00 91.94 206 ILE A CA 1
ATOM 1594 C C . ILE A 1 206 ? -8.112 13.072 -0.745 1.00 91.94 206 ILE A C 1
ATOM 1596 O O . ILE A 1 206 ? -7.228 12.947 -1.584 1.00 91.94 206 ILE A O 1
ATOM 1600 N N . ILE A 1 207 ? -8.264 12.175 0.234 1.00 91.50 207 ILE A N 1
ATOM 1601 C CA . ILE A 1 207 ? -7.398 10.992 0.364 1.00 91.50 207 ILE A CA 1
ATOM 1602 C C . ILE A 1 207 ? -7.553 10.043 -0.835 1.00 91.50 207 ILE A C 1
ATOM 1604 O O . ILE A 1 207 ? -6.551 9.555 -1.350 1.00 91.50 207 ILE A O 1
ATOM 1608 N N . LEU A 1 208 ? -8.776 9.780 -1.307 1.00 93.75 208 LEU A N 1
ATOM 1609 C CA . LEU A 1 208 ? -9.012 8.924 -2.480 1.00 93.75 208 LEU A CA 1
ATOM 1610 C C . LEU A 1 208 ? -8.421 9.524 -3.766 1.00 93.75 208 LEU A C 1
ATOM 1612 O O . LEU A 1 208 ? -7.853 8.798 -4.587 1.00 93.75 208 LEU A O 1
ATOM 1616 N N . GLU A 1 209 ? -8.516 10.844 -3.922 1.00 93.62 209 GLU A N 1
ATOM 1617 C CA . GLU A 1 209 ? -7.882 11.593 -5.009 1.00 93.62 209 GLU A CA 1
ATOM 1618 C C . GLU A 1 209 ? -6.357 11.478 -4.932 1.00 93.62 209 GLU A C 1
ATOM 1620 O O . GLU A 1 209 ? -5.735 11.071 -5.912 1.00 93.62 209 GLU A O 1
ATOM 1625 N N . LEU A 1 210 ? -5.767 11.709 -3.754 1.00 92.69 210 LEU A N 1
ATOM 1626 C CA . LEU A 1 210 ? -4.333 11.546 -3.514 1.00 92.69 210 LEU A CA 1
ATOM 1627 C C . LEU A 1 210 ? -3.850 10.123 -3.833 1.00 92.69 210 LEU A C 1
ATOM 1629 O O . LEU A 1 210 ? -2.825 9.962 -4.491 1.00 92.69 210 LEU A O 1
ATOM 1633 N N . LEU A 1 211 ? -4.581 9.087 -3.410 1.00 94.50 211 LEU A N 1
ATOM 1634 C CA . LEU A 1 211 ? -4.251 7.690 -3.722 1.00 94.50 211 LEU A CA 1
ATOM 1635 C C . LEU A 1 211 ? -4.290 7.418 -5.233 1.00 94.50 211 LEU A C 1
ATOM 1637 O O . LEU A 1 211 ? -3.413 6.742 -5.768 1.00 94.50 211 LEU A O 1
ATOM 1641 N N . THR A 1 212 ? -5.284 7.965 -5.934 1.00 95.81 212 THR A N 1
ATOM 1642 C CA . THR A 1 212 ? -5.413 7.826 -7.394 1.00 95.81 212 THR A CA 1
ATOM 1643 C C . THR A 1 212 ? -4.285 8.549 -8.126 1.00 95.81 212 THR A C 1
ATOM 1645 O O . THR A 1 212 ? -3.694 7.990 -9.048 1.00 95.81 212 THR A O 1
ATOM 1648 N N . MET A 1 213 ? -3.928 9.754 -7.680 1.00 93.31 213 MET A N 1
ATOM 1649 C CA . MET A 1 213 ? -2.797 10.507 -8.221 1.00 93.31 213 MET A CA 1
ATOM 1650 C C . MET A 1 213 ? -1.467 9.800 -7.956 1.00 93.31 213 MET A C 1
ATOM 1652 O O . MET A 1 213 ? -0.654 9.677 -8.866 1.00 93.31 213 MET A O 1
ATOM 1656 N N . LEU A 1 214 ? -1.256 9.269 -6.749 1.00 93.44 214 LEU A N 1
ATOM 1657 C CA . LEU A 1 214 ? -0.066 8.486 -6.423 1.00 93.44 214 LEU A CA 1
ATOM 1658 C C . LEU A 1 214 ? 0.071 7.274 -7.352 1.00 93.44 214 LEU A C 1
ATOM 1660 O O . LEU A 1 214 ? 1.152 7.027 -7.882 1.00 93.44 214 LEU A O 1
ATOM 1664 N N . GLN A 1 215 ? -1.022 6.547 -7.602 1.00 96.00 215 GLN A N 1
ATOM 1665 C CA . GLN A 1 215 ? -0.999 5.434 -8.547 1.00 96.00 215 GLN A CA 1
ATOM 1666 C C . GLN A 1 215 ? -0.700 5.889 -9.977 1.00 96.00 215 GLN A C 1
ATOM 1668 O O . GLN A 1 215 ? 0.039 5.200 -10.671 1.00 96.00 215 GLN A O 1
ATOM 1673 N N . PHE A 1 216 ? -1.225 7.035 -10.416 1.00 95.31 216 PHE A N 1
ATOM 1674 C CA . PHE A 1 216 ? -0.900 7.609 -11.724 1.00 95.31 216 PHE A CA 1
ATOM 1675 C C . PHE A 1 21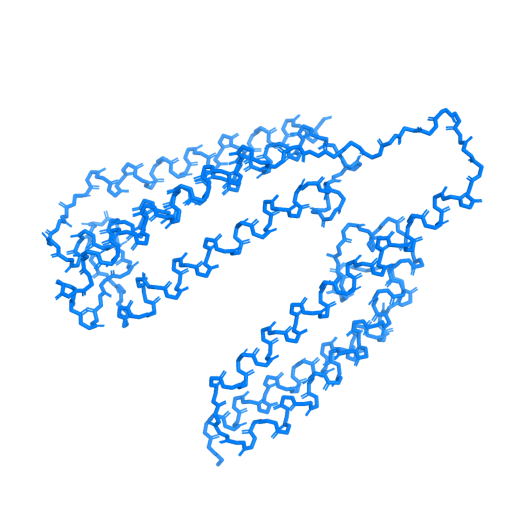6 ? 0.594 7.951 -11.857 1.00 95.31 216 PHE A C 1
ATOM 1677 O O . PHE A 1 216 ? 1.211 7.642 -12.875 1.00 95.31 216 PHE A O 1
ATOM 1684 N N . LEU A 1 217 ? 1.199 8.526 -10.815 1.00 92.88 217 LEU A N 1
ATOM 1685 C CA . LEU A 1 217 ? 2.631 8.839 -10.792 1.00 92.88 217 LEU A CA 1
ATOM 1686 C C . LEU A 1 217 ? 3.489 7.571 -10.850 1.00 92.88 217 LEU A C 1
ATOM 1688 O O . LEU A 1 217 ? 4.415 7.483 -11.655 1.00 92.88 217 LEU A O 1
ATOM 1692 N N . LEU A 1 218 ? 3.146 6.561 -10.046 1.00 93.88 218 LEU A N 1
ATOM 1693 C CA . LEU A 1 218 ? 3.819 5.263 -10.081 1.00 93.88 218 LEU A CA 1
ATOM 1694 C C . LEU A 1 218 ? 3.644 4.577 -11.440 1.00 93.88 218 LEU A C 1
ATOM 1696 O O . LEU A 1 218 ? 4.609 4.068 -12.001 1.00 93.88 218 LEU A O 1
ATOM 1700 N N . TRP A 1 219 ? 2.434 4.611 -12.001 1.00 96.00 219 TRP A N 1
ATOM 1701 C CA . TRP A 1 219 ? 2.141 4.095 -13.335 1.00 96.00 219 TRP A CA 1
ATOM 1702 C C . TRP A 1 219 ? 3.031 4.742 -14.402 1.00 96.00 219 TRP A C 1
ATOM 1704 O O . TRP A 1 219 ? 3.610 4.026 -15.218 1.00 96.00 219 TRP A O 1
ATOM 1714 N N . GLY A 1 220 ? 3.198 6.067 -14.374 1.00 93.62 220 GLY A N 1
ATOM 1715 C CA . GLY A 1 220 ? 4.072 6.775 -15.311 1.00 93.62 220 GLY A CA 1
ATOM 1716 C C . GLY A 1 220 ? 5.547 6.400 -15.137 1.00 93.62 220 GLY A C 1
ATOM 1717 O O . GLY A 1 220 ? 6.221 6.112 -16.125 1.00 93.62 220 GLY A O 1
ATOM 1718 N N . ALA A 1 221 ? 6.027 6.300 -13.893 1.00 92.94 221 ALA A N 1
ATOM 1719 C CA . ALA A 1 221 ? 7.400 5.888 -13.597 1.00 92.94 221 ALA A CA 1
ATOM 1720 C C . ALA A 1 221 ? 7.697 4.454 -14.077 1.00 92.94 221 ALA A C 1
ATOM 1722 O O . ALA A 1 221 ? 8.713 4.204 -14.730 1.00 92.94 221 ALA A O 1
ATOM 1723 N N . PHE A 1 222 ? 6.793 3.506 -13.820 1.00 95.44 222 PHE A N 1
ATOM 1724 C CA . PHE A 1 222 ? 6.962 2.122 -14.266 1.00 95.44 222 PHE A CA 1
ATOM 1725 C C . PHE A 1 222 ? 6.779 1.963 -15.777 1.00 95.44 222 PHE A C 1
ATOM 1727 O O . PHE A 1 222 ? 7.466 1.151 -16.395 1.00 95.44 222 PHE A O 1
ATOM 1734 N N . THR A 1 223 ? 5.905 2.762 -16.392 1.00 96.00 223 THR A N 1
ATOM 1735 C CA . THR A 1 223 ? 5.779 2.841 -17.853 1.00 96.00 223 THR A CA 1
ATOM 1736 C C . THR A 1 223 ? 7.084 3.330 -18.473 1.00 96.00 223 THR A C 1
ATOM 1738 O O . THR A 1 223 ? 7.586 2.699 -19.399 1.00 96.00 223 THR A O 1
ATOM 1741 N N . TYR A 1 224 ? 7.687 4.389 -17.924 1.00 95.06 224 TYR A N 1
ATOM 1742 C CA . TYR A 1 224 ? 8.995 4.872 -18.365 1.00 95.06 224 TYR A CA 1
ATOM 1743 C C . TYR A 1 224 ? 10.073 3.793 -18.253 1.00 95.06 224 TYR A C 1
ATOM 1745 O O . TYR A 1 224 ? 10.827 3.593 -19.199 1.00 95.06 224 TYR A O 1
ATOM 1753 N N . SER A 1 225 ? 10.109 3.053 -17.139 1.00 95.88 225 SER A N 1
ATOM 1754 C CA . SER A 1 225 ? 11.036 1.927 -16.973 1.00 95.88 225 SER A CA 1
ATOM 1755 C C . SER A 1 225 ? 10.852 0.871 -18.074 1.00 95.88 225 SER A C 1
ATOM 1757 O O . SER A 1 225 ? 11.843 0.475 -18.687 1.00 95.88 225 SER A O 1
ATOM 1759 N N . ILE A 1 226 ? 9.621 0.470 -18.421 1.00 97.88 226 ILE A N 1
ATOM 1760 C CA . ILE A 1 226 ? 9.401 -0.452 -19.553 1.00 97.88 226 ILE A CA 1
ATOM 1761 C C . ILE A 1 226 ? 9.899 0.168 -20.862 1.00 97.88 226 ILE A C 1
ATOM 1763 O O . ILE A 1 226 ? 10.616 -0.489 -21.613 1.00 97.88 226 ILE A O 1
ATOM 1767 N N . LEU A 1 227 ? 9.554 1.428 -21.140 1.00 96.94 227 LEU A N 1
ATOM 1768 C CA . LEU A 1 227 ? 9.932 2.093 -22.388 1.00 96.94 227 LEU A CA 1
ATOM 1769 C C . LEU A 1 227 ? 11.454 2.202 -22.556 1.00 96.94 227 LEU A C 1
ATOM 1771 O O . LEU A 1 227 ? 11.982 1.925 -23.635 1.00 96.94 227 LEU A O 1
ATOM 1775 N N . TYR A 1 228 ? 12.158 2.541 -21.479 1.00 96.38 228 TYR A N 1
ATOM 1776 C CA . TYR A 1 228 ? 13.613 2.594 -21.443 1.00 96.38 228 TYR A CA 1
ATOM 1777 C C . TYR A 1 228 ? 14.236 1.228 -21.731 1.00 96.38 228 TYR A C 1
ATOM 1779 O O . TYR A 1 228 ? 15.098 1.108 -22.599 1.00 96.38 228 TYR A O 1
ATOM 1787 N N . ASN A 1 229 ? 13.770 0.179 -21.051 1.00 97.88 229 ASN A N 1
ATOM 1788 C CA . ASN A 1 229 ? 14.385 -1.144 -21.150 1.00 97.88 229 ASN A CA 1
ATOM 1789 C C . ASN A 1 229 ? 14.010 -1.910 -22.428 1.00 97.88 229 ASN A C 1
ATOM 1791 O O . ASN A 1 229 ? 14.828 -2.671 -22.931 1.00 97.88 229 ASN A O 1
ATOM 1795 N N . ALA A 1 230 ? 12.794 -1.732 -22.949 1.00 98.06 230 ALA A N 1
ATOM 1796 C CA . ALA A 1 230 ? 12.293 -2.474 -24.110 1.00 98.06 230 ALA A CA 1
ATOM 1797 C C . ALA A 1 230 ? 12.509 -1.755 -25.450 1.00 98.06 230 ALA A C 1
ATOM 1799 O O . ALA A 1 230 ? 12.549 -2.404 -26.496 1.00 98.06 230 ALA A O 1
ATOM 1800 N N . TYR A 1 231 ? 12.598 -0.421 -25.438 1.00 97.38 231 TYR A N 1
ATOM 1801 C CA . TYR A 1 231 ? 12.638 0.399 -26.656 1.00 97.38 231 TYR A CA 1
ATOM 1802 C C . TYR A 1 231 ? 13.770 1.431 -26.650 1.00 97.38 231 TYR A C 1
ATOM 1804 O O . TYR A 1 231 ? 13.823 2.273 -27.545 1.00 97.38 231 TYR A O 1
ATOM 1812 N N . SER A 1 232 ? 14.654 1.396 -25.645 1.00 95.12 232 SER A N 1
ATOM 1813 C CA . SER A 1 232 ? 15.749 2.364 -25.481 1.00 95.12 232 SER A CA 1
ATOM 1814 C C . SER A 1 232 ? 15.268 3.820 -25.445 1.00 95.12 232 SER A C 1
ATOM 1816 O O . SER A 1 232 ? 16.003 4.740 -25.803 1.00 95.12 232 SER A O 1
ATOM 1818 N N . TYR A 1 233 ? 14.023 4.041 -25.012 1.00 94.12 233 TYR A N 1
ATOM 1819 C CA . TYR A 1 233 ? 13.462 5.376 -24.866 1.00 94.12 233 TYR A CA 1
ATOM 1820 C C . TYR A 1 233 ? 14.099 6.087 -23.671 1.00 94.12 233 TYR A C 1
ATOM 1822 O O . TYR A 1 233 ? 14.060 5.584 -22.552 1.00 94.12 233 TYR A O 1
ATOM 1830 N N . SER A 1 234 ? 14.641 7.282 -23.886 1.00 90.38 234 SER A N 1
ATOM 1831 C CA . SER A 1 234 ? 15.159 8.130 -22.814 1.00 90.38 234 SER A CA 1
ATOM 1832 C C . SER A 1 234 ? 14.763 9.576 -23.061 1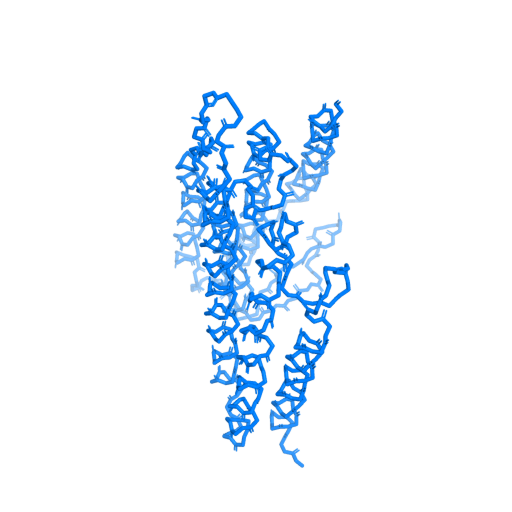.00 90.38 234 SER A C 1
ATOM 1834 O O . SER A 1 234 ? 14.908 10.089 -24.172 1.00 90.38 234 SER A O 1
ATOM 1836 N N . SER A 1 235 ? 14.240 10.233 -22.029 1.00 88.75 235 SER A N 1
ATOM 1837 C CA . SER A 1 235 ? 13.854 11.640 -22.095 1.00 88.75 235 SER A CA 1
ATOM 1838 C C . SER A 1 235 ? 14.053 12.305 -20.732 1.00 88.75 235 SER A C 1
ATOM 1840 O O . SER A 1 235 ? 13.215 12.130 -19.842 1.00 88.75 235 SER A O 1
ATOM 1842 N N . PRO A 1 236 ? 15.130 13.095 -20.562 1.00 83.06 236 PRO A N 1
ATOM 1843 C CA . PRO A 1 236 ? 15.351 13.875 -19.346 1.00 83.06 236 PRO A CA 1
ATOM 1844 C C . PRO A 1 236 ? 14.179 14.816 -19.052 1.00 83.06 236 PRO A C 1
ATOM 1846 O O . PRO A 1 236 ? 13.690 14.861 -17.933 1.00 83.06 236 PRO A O 1
ATOM 1849 N N . THR A 1 237 ? 13.630 15.467 -20.084 1.00 85.94 237 THR A N 1
ATOM 1850 C CA . THR A 1 237 ? 12.475 16.365 -19.943 1.00 85.94 237 THR A CA 1
ATOM 1851 C C . THR A 1 237 ? 11.239 15.650 -19.403 1.00 85.94 237 THR A C 1
ATOM 1853 O O . THR A 1 237 ? 10.504 16.217 -18.599 1.00 85.94 237 THR A O 1
ATOM 1856 N N . PHE A 1 238 ? 10.993 14.407 -19.828 1.00 85.44 238 PHE A N 1
ATOM 1857 C CA . PHE A 1 238 ? 9.885 13.620 -19.293 1.00 85.44 238 PHE A CA 1
ATOM 1858 C C . PHE A 1 238 ? 10.103 13.277 -17.815 1.00 85.44 238 PHE A C 1
ATOM 1860 O O . PHE A 1 238 ? 9.181 13.429 -17.014 1.00 85.44 238 PHE A O 1
ATOM 1867 N N . LEU A 1 239 ? 11.315 12.854 -17.445 1.00 83.19 239 LEU A N 1
ATOM 1868 C CA . LEU A 1 239 ? 11.666 12.561 -16.054 1.00 83.19 239 LEU A CA 1
ATOM 1869 C C . LEU A 1 239 ? 11.543 13.804 -15.163 1.00 83.19 239 LEU A C 1
ATOM 1871 O O . LEU A 1 239 ? 10.908 13.734 -14.112 1.00 83.19 239 LEU A O 1
ATOM 1875 N N . ASP A 1 240 ? 12.049 14.951 -15.615 1.00 84.88 240 ASP A N 1
ATOM 1876 C CA . ASP A 1 240 ? 11.930 16.229 -14.908 1.00 84.88 240 ASP A CA 1
ATOM 1877 C C . ASP A 1 240 ? 10.463 16.625 -14.721 1.00 84.88 240 ASP A C 1
ATOM 1879 O O . ASP A 1 240 ? 10.043 16.992 -13.621 1.00 84.88 240 ASP A O 1
ATOM 1883 N N . ALA A 1 241 ? 9.651 16.494 -15.774 1.00 86.50 241 ALA A N 1
ATOM 1884 C CA . ALA A 1 241 ? 8.222 16.769 -15.709 1.00 86.50 241 ALA A CA 1
ATOM 1885 C C . ALA A 1 241 ? 7.503 15.838 -14.720 1.00 86.50 241 ALA A C 1
ATOM 1887 O O . ALA A 1 241 ? 6.646 16.299 -13.963 1.00 86.50 241 ALA A O 1
ATOM 1888 N N . MET A 1 242 ? 7.864 14.551 -14.677 1.00 85.06 242 MET A N 1
ATOM 1889 C CA . MET A 1 242 ? 7.321 13.609 -13.697 1.00 85.06 242 MET A CA 1
ATOM 1890 C C . MET A 1 242 ? 7.707 13.992 -12.269 1.00 85.06 242 MET A C 1
ATOM 1892 O O . MET A 1 242 ? 6.841 13.995 -11.395 1.00 85.06 242 MET A O 1
ATOM 1896 N N . VAL A 1 243 ? 8.969 14.347 -12.015 1.00 85.19 243 VAL A N 1
ATOM 1897 C CA . VAL A 1 243 ? 9.447 14.736 -10.679 1.00 85.19 243 VAL A CA 1
ATOM 1898 C C . VAL A 1 243 ? 8.772 16.026 -10.214 1.00 85.19 243 VAL A C 1
ATOM 1900 O O . VAL A 1 243 ? 8.149 16.048 -9.151 1.00 85.19 243 VAL A O 1
ATOM 1903 N N . ILE A 1 244 ? 8.822 17.083 -11.028 1.00 88.19 244 ILE A N 1
ATOM 1904 C CA . ILE A 1 244 ? 8.226 18.385 -10.702 1.00 88.19 244 ILE A CA 1
ATOM 1905 C C . ILE A 1 244 ? 6.707 18.254 -10.551 1.00 88.19 244 ILE A C 1
ATOM 1907 O O . ILE A 1 244 ? 6.133 18.771 -9.591 1.00 88.19 244 ILE A O 1
ATOM 1911 N N . GLY A 1 245 ? 6.053 17.517 -11.454 1.00 86.81 245 GLY A N 1
ATOM 1912 C CA . GLY A 1 245 ? 4.621 17.237 -11.386 1.00 86.81 245 GLY A CA 1
ATOM 1913 C C . GLY A 1 245 ? 4.237 16.484 -10.113 1.00 86.81 245 GLY A C 1
ATOM 1914 O O . GLY A 1 245 ? 3.287 16.874 -9.435 1.00 86.81 245 GLY A O 1
ATOM 1915 N N . SER A 1 246 ? 5.017 15.467 -9.731 1.00 85.69 246 SER A N 1
ATOM 1916 C CA . SER A 1 246 ? 4.817 14.714 -8.486 1.00 85.69 246 SER A CA 1
ATOM 1917 C C . SER A 1 246 ? 4.915 15.618 -7.260 1.00 85.69 246 SER A C 1
ATOM 1919 O O . SER A 1 246 ? 4.044 15.582 -6.391 1.00 85.69 246 SER A O 1
ATOM 1921 N N . MET A 1 247 ? 5.944 16.470 -7.205 1.00 86.88 247 MET A N 1
ATOM 1922 C CA . MET A 1 247 ? 6.128 17.426 -6.112 1.00 86.88 247 MET A CA 1
ATOM 1923 C C . MET A 1 247 ? 4.967 18.423 -6.039 1.00 86.88 247 MET A C 1
ATOM 1925 O O . MET A 1 247 ? 4.419 18.647 -4.960 1.00 86.88 247 MET A O 1
ATOM 1929 N N . GLY A 1 248 ? 4.554 18.984 -7.179 1.00 89.75 248 GLY A N 1
ATOM 1930 C CA . GLY A 1 248 ? 3.430 19.916 -7.256 1.00 89.75 248 GLY A CA 1
ATOM 1931 C C . GLY A 1 248 ? 2.123 19.295 -6.765 1.00 89.75 248 GLY A C 1
ATOM 1932 O O . GLY A 1 248 ? 1.435 19.891 -5.936 1.00 89.75 248 GLY A O 1
ATOM 1933 N N . ILE A 1 249 ? 1.818 18.071 -7.206 1.00 88.69 249 ILE A N 1
ATOM 1934 C CA . ILE A 1 249 ? 0.637 17.315 -6.770 1.00 88.69 249 ILE A CA 1
ATOM 1935 C C . ILE A 1 249 ? 0.663 17.089 -5.256 1.00 88.69 249 ILE A C 1
ATOM 1937 O O . ILE A 1 249 ? -0.312 17.402 -4.574 1.00 88.69 249 ILE A O 1
ATOM 1941 N N . ILE A 1 250 ? 1.784 16.606 -4.710 1.00 86.44 250 ILE A N 1
ATOM 1942 C CA . ILE A 1 250 ? 1.919 16.350 -3.269 1.00 86.44 250 ILE A CA 1
ATOM 1943 C C . ILE A 1 250 ? 1.693 17.636 -2.468 1.00 86.44 250 ILE A C 1
ATOM 1945 O O . ILE A 1 250 ? 0.972 17.617 -1.468 1.00 86.44 250 ILE A O 1
ATOM 1949 N N . VAL A 1 251 ? 2.265 18.762 -2.903 1.00 90.31 251 VAL A N 1
ATOM 1950 C CA . VAL A 1 251 ? 2.094 20.058 -2.231 1.00 90.31 251 VAL A CA 1
ATOM 1951 C C . VAL A 1 251 ? 0.635 20.512 -2.275 1.00 90.31 251 VAL A C 1
ATOM 1953 O O . VAL A 1 251 ? 0.077 20.871 -1.236 1.00 90.31 251 VAL A O 1
ATOM 1956 N N . VAL A 1 252 ? -0.004 20.468 -3.447 1.00 92.06 252 VAL A N 1
ATOM 1957 C CA . VAL A 1 252 ? -1.405 20.880 -3.615 1.00 92.06 252 VAL A CA 1
ATOM 1958 C C . VAL A 1 252 ? -2.333 20.028 -2.752 1.00 92.06 252 VAL A C 1
ATOM 1960 O O . VAL A 1 252 ? -3.131 20.582 -1.992 1.00 92.06 252 VAL A O 1
ATOM 1963 N N . GLU A 1 253 ? -2.199 18.702 -2.795 1.00 87.88 253 GLU A N 1
ATOM 1964 C CA . GLU A 1 253 ? -3.036 17.796 -2.004 1.00 87.88 253 GLU A CA 1
ATOM 1965 C C . GLU A 1 253 ? -2.796 17.951 -0.501 1.00 87.88 253 GLU A C 1
ATOM 1967 O O . GLU A 1 253 ? -3.747 17.968 0.283 1.00 87.88 253 GLU A O 1
ATOM 1972 N N . THR A 1 254 ? -1.550 18.184 -0.086 1.00 86.00 254 THR A N 1
ATOM 1973 C CA . THR A 1 254 ? -1.235 18.481 1.319 1.00 86.00 254 THR A CA 1
ATOM 1974 C C . THR A 1 254 ? -1.930 19.764 1.777 1.00 86.00 254 THR A C 1
ATOM 1976 O O . THR A 1 254 ? -2.545 19.787 2.844 1.00 86.00 254 THR A O 1
ATOM 1979 N N . ILE A 1 255 ? -1.912 20.827 0.966 1.00 91.50 255 ILE A N 1
ATOM 1980 C CA . ILE A 1 255 ? -2.611 22.083 1.282 1.00 91.50 255 ILE A CA 1
ATOM 1981 C C . ILE A 1 255 ? -4.125 21.859 1.367 1.00 91.50 255 ILE A C 1
ATOM 1983 O O . ILE A 1 255 ? -4.769 22.370 2.289 1.00 91.50 255 ILE A O 1
ATOM 1987 N N . ARG A 1 256 ? -4.711 21.104 0.428 1.00 92.38 256 ARG A N 1
ATOM 1988 C CA . ARG A 1 256 ? -6.145 20.766 0.436 1.00 92.38 256 ARG A CA 1
ATOM 1989 C C . ARG A 1 256 ? -6.525 19.992 1.695 1.00 92.38 256 ARG A C 1
ATOM 1991 O O . ARG A 1 256 ? -7.515 20.345 2.337 1.00 92.38 256 ARG A O 1
ATOM 1998 N N . LEU A 1 257 ? -5.719 19.002 2.076 1.00 87.69 257 LEU A N 1
ATOM 1999 C CA . LEU A 1 257 ? -5.921 18.196 3.275 1.00 87.69 257 LEU A CA 1
ATOM 2000 C C . LEU A 1 257 ? -5.842 19.053 4.544 1.00 87.69 257 LEU A C 1
ATOM 2002 O O . LEU A 1 257 ? -6.751 19.010 5.369 1.00 87.69 257 LEU A O 1
ATOM 2006 N N . VAL A 1 258 ? -4.812 19.898 4.673 1.00 87.88 258 VAL A N 1
ATOM 2007 C CA . VAL A 1 258 ? -4.654 20.814 5.817 1.00 87.88 258 VAL A CA 1
ATOM 2008 C C . VAL A 1 258 ? -5.835 21.775 5.930 1.00 87.88 258 VAL A C 1
ATOM 2010 O O . VAL A 1 258 ? -6.342 21.987 7.029 1.00 87.88 258 VAL A O 1
ATOM 2013 N N . LYS A 1 259 ? -6.316 22.330 4.812 1.00 89.00 259 LYS A N 1
ATOM 2014 C CA . LYS A 1 259 ? -7.501 23.204 4.801 1.00 89.00 259 LYS A CA 1
ATOM 2015 C C . LYS A 1 259 ? -8.791 22.471 5.167 1.00 89.00 259 LYS A C 1
ATOM 2017 O O . LYS A 1 259 ? -9.691 23.108 5.690 1.00 89.00 259 LYS A O 1
ATOM 2022 N N . ALA A 1 260 ? -8.903 21.177 4.872 1.00 86.31 260 ALA A N 1
ATOM 2023 C CA . ALA A 1 260 ? -10.084 20.378 5.201 1.00 86.31 260 ALA A CA 1
ATOM 2024 C C . ALA A 1 260 ? -10.100 19.877 6.656 1.00 86.31 260 ALA A C 1
ATOM 2026 O O . ALA A 1 260 ? -11.160 19.490 7.144 1.00 86.31 260 ALA A O 1
ATOM 2027 N N . MET A 1 261 ? -8.941 19.855 7.324 1.00 80.69 261 MET A N 1
ATOM 2028 C CA . MET A 1 261 ? -8.806 19.492 8.741 1.00 80.69 261 MET A CA 1
ATOM 2029 C C . MET A 1 261 ? -9.034 20.664 9.706 1.00 80.69 261 MET A C 1
ATOM 2031 O O . MET A 1 261 ? -9.214 20.418 10.898 1.00 80.69 261 MET A O 1
ATOM 2035 N N . ARG A 1 262 ? -8.982 21.906 9.212 1.00 78.62 262 ARG A N 1
ATOM 2036 C CA . ARG A 1 262 ? -9.323 23.121 9.965 1.00 78.62 262 ARG A CA 1
ATOM 2037 C C . ARG A 1 262 ? -10.824 23.366 9.913 1.00 78.62 262 ARG A C 1
ATOM 2039 O O . ARG A 1 262 ? -11.357 23.789 10.958 1.00 78.62 262 ARG A O 1
#

Radius of gyration: 22.0 Å; chains: 1; bounding box: 55×50×55 Å

Foldseek 3Di:
DPPQLVVLLVVLVVLLVLLQQLQVPQQADDDPHHLDFLLLVVDSVLSNQLSNQLSVLSNVLSVVSNVVSVVSDNVVSVVSVVVSVVVSNVVSLVSSVVVVVVVVVPDDDPPDDDPQQFDDLVVLLVLLVVLVVVLVVLCVVQVVLFDQKFQQDADLVQHRDDIDGCCVRLPVVLVVLSVVLSVVSVLLSQQSRVNNVVSDRQLSVLVSVVSSVVNVLSSLSSSVRSCCRRPVDTDSVSVVCSVVVVVVSVVVSVVSNVVSVD